Protein AF-A0A6P5ZAM9-F1 (afdb_monomer)

Solvent-accessible surface area (backbone atoms only — not comparable to full-atom values): 13450 Å² total; per-residue (Å²): 126,69,73,65,54,59,56,51,50,52,51,50,52,51,52,51,53,53,51,52,50,54,53,51,52,52,52,53,53,48,57,52,50,55,52,50,51,53,52,50,51,52,53,49,51,55,50,47,54,54,48,53,52,51,49,53,54,50,53,55,48,58,73,66,68,67,67,71,67,64,57,54,50,55,49,52,52,53,50,51,53,52,49,51,52,50,51,51,51,50,53,51,51,54,51,51,51,53,50,52,54,52,51,49,52,60,50,70,74,44,83,48,75,69,53,50,52,51,47,54,52,52,49,51,53,50,50,51,52,52,52,51,50,52,52,50,51,51,52,52,51,52,53,49,52,52,51,48,52,50,51,52,50,52,51,52,50,52,53,48,52,52,52,51,60,71,46,43,67,68,23,62,76,36,76,70,33,42,51,53,51,51,52,50,51,51,49,52,52,52,55,50,50,53,52,51,52,55,52,52,51,53,50,53,54,51,48,52,52,51,50,55,48,52,54,52,50,52,51,51,52,51,51,52,52,51,51,51,53,50,52,52,52,50,52,53,50,49,55,50,50,55,53,51,51,60,65,74,76,108

pLDDT: mean 89.88, std 11.62, range [46.97, 98.56]

Organism: Durio zibethinus (NCBI:txid66656)

Mean predicted aligned error: 17.18 Å

Secondary structure (DSSP, 8-state):
-THHHHHHHHHHHHHHHHHHHHHHHHHHHHHHHHHHHHHHHHHHHHHHHHHHHHHHHHHHHHHT---HHHHHHHHHHHHHHHHHHHHHHHHHHHHHHHHHHHHHHHHHTSPPHHHHHHHHHHHHHHHHHHHHHHHHHHHHHHHHHHHHHHHHHHHHHHHHHHHHHHHHHHHHTSHHHHHHHHHHHHHHHHHHHHHHHHHHHHHHHHHHHHHHHHHHHHHHHHHHHHHHHHHHHHHHHHHHHHHHHHHH--

Structure (mmCIF, N/CA/C/O backbone):
data_AF-A0A6P5ZAM9-F1
#
_entry.id   AF-A0A6P5ZAM9-F1
#
loop_
_atom_site.group_PDB
_atom_site.id
_atom_site.type_symbol
_atom_site.label_atom_id
_atom_site.label_alt_id
_atom_site.label_comp_id
_atom_site.label_asym_id
_atom_site.label_entity_id
_atom_site.label_seq_id
_atom_site.pdbx_PDB_ins_code
_atom_site.Cartn_x
_atom_site.Cartn_y
_atom_site.Cartn_z
_atom_site.occupancy
_atom_site.B_iso_or_equiv
_atom_site.auth_seq_id
_atom_site.auth_comp_id
_atom_site.auth_asym_id
_atom_site.auth_atom_id
_atom_site.pdbx_PDB_model_num
ATOM 1 N N . MET A 1 1 ? -80.068 0.460 5.117 1.00 53.59 1 MET A N 1
ATOM 2 C CA . MET A 1 1 ? -79.300 0.946 6.285 1.00 53.59 1 MET A CA 1
ATOM 3 C C . MET A 1 1 ? -79.579 0.160 7.574 1.00 53.59 1 MET A C 1
ATOM 5 O O . MET A 1 1 ? -78.941 0.452 8.568 1.00 53.59 1 MET A O 1
ATOM 9 N N . GLN A 1 2 ? -80.426 -0.884 7.564 1.00 54.59 2 GLN A N 1
ATOM 10 C CA . GLN A 1 2 ? -80.764 -1.650 8.777 1.00 54.59 2 GLN A CA 1
ATOM 11 C C . GLN A 1 2 ? -79.630 -2.552 9.311 1.00 54.59 2 GLN A C 1
ATOM 13 O O . GLN A 1 2 ? -79.503 -2.727 10.512 1.00 54.59 2 GLN A O 1
ATOM 18 N N . LYS A 1 3 ? -78.756 -3.071 8.434 1.00 54.00 3 LYS A N 1
ATOM 19 C CA . LYS A 1 3 ? -77.732 -4.072 8.798 1.00 54.00 3 LYS A CA 1
ATOM 20 C C . LYS A 1 3 ? -76.632 -3.561 9.744 1.00 54.00 3 LYS A C 1
ATOM 22 O O . LYS A 1 3 ? -76.022 -4.356 10.436 1.00 54.00 3 LYS A O 1
ATOM 27 N N . GLY A 1 4 ? -76.383 -2.249 9.773 1.00 58.28 4 GLY A N 1
ATOM 28 C CA . GLY A 1 4 ? -75.357 -1.651 10.639 1.00 58.28 4 GLY A CA 1
ATOM 29 C C . GLY A 1 4 ? -75.810 -1.414 12.083 1.00 58.28 4 GLY A C 1
ATOM 30 O O . GLY A 1 4 ? -74.961 -1.295 12.958 1.00 58.28 4 GLY A O 1
ATOM 31 N N . SER A 1 5 ? -77.125 -1.360 12.337 1.00 57.31 5 SER A N 1
ATOM 32 C CA . SER A 1 5 ? -77.681 -1.179 13.688 1.00 57.31 5 SER A CA 1
ATOM 33 C C . SER A 1 5 ? -77.642 -2.490 14.476 1.00 57.31 5 SER A C 1
ATOM 35 O O . SER A 1 5 ? -77.196 -2.506 15.620 1.00 57.31 5 SER A O 1
ATOM 37 N N . ASP A 1 6 ? -78.008 -3.598 13.824 1.00 60.53 6 ASP A N 1
ATOM 38 C CA . ASP A 1 6 ? -78.023 -4.932 14.436 1.00 60.53 6 ASP A CA 1
ATOM 39 C C . ASP A 1 6 ? -76.602 -5.407 14.804 1.00 60.53 6 ASP A C 1
ATOM 41 O O . ASP A 1 6 ? -76.390 -5.986 15.868 1.00 60.53 6 ASP A O 1
ATOM 45 N N . ASP A 1 7 ? -75.597 -5.096 13.974 1.00 63.28 7 ASP A N 1
ATOM 46 C CA . ASP A 1 7 ? -74.188 -5.418 14.255 1.00 63.28 7 ASP A CA 1
ATOM 47 C C . ASP A 1 7 ? -73.615 -4.587 15.422 1.00 63.28 7 ASP A C 1
ATOM 49 O O . ASP A 1 7 ? -72.740 -5.053 16.159 1.00 63.28 7 ASP A O 1
ATOM 53 N N . GLN A 1 8 ? -74.110 -3.363 15.631 1.00 69.00 8 GLN A N 1
ATOM 54 C CA . GLN A 1 8 ? -73.701 -2.515 16.752 1.00 69.00 8 GLN A CA 1
ATOM 55 C C . GLN A 1 8 ? -74.338 -2.976 18.073 1.00 69.00 8 GLN A C 1
ATOM 57 O O . GLN A 1 8 ? -73.654 -3.011 19.100 1.00 69.00 8 GLN A O 1
ATOM 62 N N . GLU A 1 9 ? -75.600 -3.412 18.046 1.00 70.31 9 GLU A N 1
ATOM 63 C CA . GLU A 1 9 ? -76.273 -4.025 19.199 1.00 70.31 9 GLU A CA 1
ATOM 64 C C . GLU A 1 9 ? -75.668 -5.387 19.565 1.00 70.31 9 GLU A C 1
ATOM 66 O O . GLU A 1 9 ? -75.417 -5.650 20.743 1.00 70.31 9 GLU A O 1
ATOM 71 N N . LEU A 1 10 ? -75.336 -6.227 18.577 1.00 72.88 10 LEU A N 1
ATOM 72 C CA . LEU A 1 10 ? -74.666 -7.512 18.804 1.00 72.88 10 LEU A CA 1
ATOM 73 C C . LEU A 1 10 ? -73.269 -7.344 19.412 1.00 72.88 10 LEU A C 1
ATOM 75 O O . LEU A 1 10 ? -72.894 -8.096 20.315 1.00 72.88 10 LEU A O 1
ATOM 79 N N . ASN A 1 11 ? -72.508 -6.341 18.968 1.00 76.00 11 ASN A N 1
ATOM 80 C CA . ASN A 1 11 ? -71.205 -6.031 19.557 1.00 76.00 11 ASN A CA 1
ATOM 81 C C . ASN A 1 11 ? -71.330 -5.465 20.982 1.00 76.00 11 ASN A C 1
ATOM 83 O O . ASN A 1 11 ? -70.519 -5.809 21.843 1.00 76.00 11 ASN A O 1
ATOM 87 N N . SER A 1 12 ? -72.367 -4.670 21.264 1.00 77.94 12 SER A N 1
ATOM 88 C CA . SER A 1 12 ? -72.662 -4.185 22.618 1.00 77.94 12 SER A CA 1
ATOM 89 C C . SER A 1 12 ? -73.047 -5.327 23.567 1.00 77.94 12 SER A C 1
ATOM 91 O O . SER A 1 12 ? -72.480 -5.436 24.653 1.00 77.94 12 SER A O 1
ATOM 93 N N . LEU A 1 13 ? -73.921 -6.238 23.128 1.00 80.75 13 LEU A N 1
ATOM 94 C CA . LEU A 1 13 ? -74.303 -7.442 23.874 1.00 80.75 13 LEU A CA 1
ATOM 95 C C . LEU A 1 13 ? -73.106 -8.357 24.148 1.00 80.75 13 LEU A C 1
ATOM 97 O O . LEU A 1 13 ? -72.969 -8.885 25.253 1.00 80.75 13 LEU A O 1
ATOM 101 N N . ARG A 1 14 ? -72.205 -8.518 23.172 1.00 83.12 14 ARG A N 1
ATOM 102 C CA . ARG A 1 14 ? -70.978 -9.307 23.339 1.00 83.12 14 ARG A CA 1
ATOM 103 C C . ARG A 1 14 ? -70.057 -8.704 24.399 1.00 83.12 14 ARG A C 1
ATOM 105 O O . ARG A 1 14 ? -69.580 -9.446 25.256 1.00 83.12 14 ARG A O 1
ATOM 112 N N . ALA A 1 15 ? -69.884 -7.382 24.395 1.00 80.81 15 ALA A N 1
ATOM 113 C CA . ALA A 1 15 ? -69.124 -6.671 25.421 1.00 80.81 15 ALA A CA 1
ATOM 114 C C . ALA A 1 15 ? -69.769 -6.809 26.814 1.00 80.81 15 ALA A C 1
ATOM 116 O O . ALA A 1 15 ? -69.074 -7.067 27.795 1.00 80.81 15 ALA A O 1
ATOM 117 N N . SER A 1 16 ? -71.101 -6.725 26.918 1.00 82.25 16 SER A N 1
ATOM 118 C CA . SER A 1 16 ? -71.813 -6.937 28.187 1.00 82.25 16 SER A CA 1
ATOM 119 C C . SER A 1 16 ? -71.664 -8.364 28.724 1.00 82.25 16 SER A C 1
ATOM 121 O O . SER A 1 16 ? -71.485 -8.546 29.928 1.00 82.25 16 SER A O 1
ATOM 123 N N . ILE A 1 17 ? -71.689 -9.382 27.857 1.00 86.50 17 ILE A N 1
ATOM 124 C CA . ILE A 1 17 ? -71.454 -10.783 28.250 1.00 86.50 17 ILE A CA 1
ATOM 125 C C . ILE A 1 17 ? -70.021 -10.976 28.759 1.00 86.50 17 ILE A C 1
ATOM 127 O O . ILE A 1 17 ? -69.801 -11.712 29.720 1.00 86.50 17 ILE A O 1
ATOM 131 N N . GLU A 1 18 ? -69.046 -10.324 28.134 1.00 85.69 18 GLU A N 1
ATOM 132 C CA . GLU A 1 18 ? -67.640 -10.401 28.534 1.00 85.69 18 GLU A CA 1
ATOM 133 C C . GLU A 1 18 ? -67.402 -9.737 29.900 1.00 85.69 18 GLU A C 1
ATOM 135 O O . GLU A 1 18 ? -66.734 -10.311 30.763 1.00 85.69 18 GLU A O 1
ATOM 140 N N . ILE A 1 19 ? -68.063 -8.602 30.157 1.00 86.75 19 ILE A N 1
ATOM 141 C CA . ILE A 1 19 ? -68.083 -7.952 31.475 1.00 86.75 19 ILE A CA 1
ATOM 142 C C . ILE A 1 19 ? -68.735 -8.863 32.524 1.00 86.75 19 ILE A C 1
ATOM 144 O O . ILE A 1 19 ? -68.176 -9.045 33.603 1.00 86.75 19 ILE A O 1
ATOM 148 N N . LEU A 1 20 ? -69.881 -9.481 32.220 1.00 87.38 20 LEU A N 1
ATOM 149 C CA . LEU A 1 20 ? -70.562 -10.384 33.156 1.00 87.38 20 LEU A CA 1
ATOM 150 C C . LEU A 1 20 ? -69.724 -11.625 33.494 1.00 87.38 20 LEU A C 1
ATOM 152 O O . LEU A 1 20 ? -69.716 -12.049 34.649 1.00 87.38 20 LEU A O 1
ATOM 156 N N . LYS A 1 21 ? -68.984 -12.180 32.525 1.00 88.00 21 LYS A N 1
ATOM 157 C CA . LYS A 1 21 ? -68.033 -13.277 32.773 1.00 88.00 21 LYS A CA 1
ATOM 158 C C . LYS A 1 21 ? -66.896 -12.841 33.695 1.00 88.00 21 LYS A C 1
ATOM 160 O O . LYS A 1 21 ? -66.620 -13.531 34.667 1.00 88.00 21 LYS A O 1
ATOM 165 N N . SER A 1 22 ? -66.316 -11.667 33.447 1.00 87.50 22 SER A N 1
ATOM 166 C CA . SER A 1 22 ? -65.272 -11.094 34.306 1.00 87.50 22 SER A CA 1
ATOM 167 C C . SER A 1 22 ? -65.762 -10.880 35.745 1.00 87.50 22 SER A C 1
ATOM 169 O O . SER A 1 22 ? -65.078 -11.245 36.700 1.00 87.50 22 SER A O 1
ATOM 171 N N . ILE A 1 23 ? -66.989 -10.375 35.923 1.00 87.75 23 ILE A N 1
ATOM 172 C CA . ILE A 1 23 ? -67.596 -10.203 37.253 1.00 87.75 23 ILE A CA 1
ATOM 173 C C . ILE A 1 23 ? -67.818 -11.559 37.942 1.00 87.75 23 ILE A C 1
ATOM 175 O O . ILE A 1 23 ? -67.575 -11.681 39.144 1.00 87.75 23 ILE A O 1
ATOM 179 N N . LEU A 1 24 ? -68.258 -12.582 37.205 1.00 90.94 24 LEU A N 1
ATOM 180 C CA . LEU A 1 24 ? -68.465 -13.923 37.755 1.00 90.94 24 LEU A CA 1
ATOM 181 C C . LEU A 1 24 ? -67.142 -14.564 38.205 1.00 90.94 24 LEU A C 1
ATOM 183 O O . LEU A 1 24 ? -67.078 -15.139 39.293 1.00 90.94 24 LEU A O 1
ATOM 187 N N . ASP A 1 25 ? -66.078 -14.409 37.417 1.00 89.75 25 ASP A N 1
ATOM 188 C CA . ASP A 1 25 ? -64.739 -14.888 37.768 1.00 89.75 25 ASP A CA 1
ATOM 189 C C . ASP A 1 25 ? -64.199 -14.165 39.008 1.00 89.75 25 ASP A C 1
ATOM 191 O O . ASP A 1 25 ? -63.715 -14.808 39.943 1.00 89.75 25 ASP A O 1
ATOM 195 N N . GLN A 1 26 ? -64.388 -12.844 39.089 1.00 86.75 26 GLN A N 1
ATOM 196 C CA . GLN A 1 26 ? -64.044 -12.060 40.277 1.00 86.75 26 GLN A CA 1
ATOM 197 C C . GLN A 1 26 ? -64.834 -12.496 41.519 1.00 86.75 26 GLN A C 1
ATOM 199 O O . GLN A 1 26 ? -64.280 -12.525 42.620 1.00 86.75 26 GLN A O 1
ATOM 204 N N . GLN A 1 27 ? -66.115 -12.853 41.382 1.00 88.88 27 GLN A N 1
ATOM 205 C CA . GLN A 1 27 ? -66.910 -13.377 42.498 1.00 88.88 27 GLN A CA 1
ATOM 206 C C . GLN A 1 27 ? -66.424 -14.752 42.962 1.00 88.88 27 GLN A C 1
ATOM 208 O O . GLN A 1 27 ? -66.343 -14.995 44.168 1.00 88.88 27 GLN A O 1
ATOM 213 N N . ASN A 1 28 ? -66.077 -15.642 42.032 1.00 89.06 28 ASN A N 1
ATOM 214 C CA . ASN A 1 28 ? -65.530 -16.955 42.368 1.00 89.06 28 ASN A CA 1
ATOM 215 C C . ASN A 1 28 ? -64.172 -16.830 43.068 1.00 89.06 28 ASN A C 1
ATOM 217 O O . ASN A 1 28 ? -63.963 -17.473 44.097 1.00 89.06 28 ASN A O 1
ATOM 221 N N . GLN A 1 29 ? -63.300 -15.943 42.582 1.00 90.31 29 GLN A N 1
ATOM 222 C CA . GLN A 1 29 ? -62.008 -15.666 43.209 1.00 90.31 29 GLN A CA 1
ATOM 223 C C . GLN A 1 29 ? -62.171 -15.079 44.619 1.00 90.31 29 GLN A C 1
ATOM 225 O O . GLN A 1 29 ? -61.444 -15.450 45.540 1.00 90.31 29 GLN A O 1
ATOM 230 N N . ARG A 1 30 ? -63.169 -14.214 44.831 1.00 89.12 30 ARG A N 1
ATOM 231 C CA . ARG A 1 30 ? -63.458 -13.662 46.161 1.00 89.12 30 ARG A CA 1
ATOM 232 C C . ARG A 1 30 ? -63.883 -14.754 47.149 1.00 89.12 30 ARG A C 1
ATOM 234 O O . ARG A 1 30 ? -63.320 -14.834 48.233 1.00 89.12 30 ARG A O 1
ATOM 241 N N . LYS A 1 31 ? -64.771 -15.667 46.735 1.00 90.25 31 LYS A N 1
ATOM 242 C CA . LYS A 1 31 ? -65.193 -16.814 47.564 1.00 90.25 31 LYS A CA 1
ATOM 243 C C . LYS A 1 31 ? -64.047 -17.768 47.903 1.00 90.25 31 LYS A C 1
ATOM 245 O O . LYS A 1 31 ? -64.063 -18.387 48.965 1.00 90.25 31 LYS A O 1
ATOM 250 N N . THR A 1 32 ? -63.069 -17.938 47.010 1.00 88.56 32 THR A N 1
ATOM 251 C CA . THR A 1 32 ? -61.881 -18.749 47.320 1.00 88.56 32 THR A CA 1
ATOM 252 C C . THR A 1 32 ? -60.971 -18.062 48.332 1.00 88.56 32 THR A C 1
ATOM 254 O O . THR A 1 32 ? -60.487 -18.734 49.237 1.00 88.56 32 THR A O 1
ATOM 257 N N . MET A 1 33 ? -60.799 -16.739 48.233 1.00 84.94 33 MET A N 1
ATOM 258 C CA . MET A 1 33 ? -60.006 -15.969 49.198 1.00 84.94 33 MET A CA 1
ATOM 259 C C . MET A 1 33 ? -60.657 -15.959 50.589 1.00 84.94 33 MET A C 1
ATOM 261 O O . MET A 1 33 ? -59.965 -16.185 51.573 1.00 84.94 33 MET A O 1
ATOM 265 N N . GLU A 1 34 ? -61.983 -15.802 50.678 1.00 90.12 34 GLU A N 1
ATOM 266 C CA . GLU A 1 34 ? -62.725 -15.856 51.954 1.00 90.12 34 GLU A CA 1
ATOM 267 C C . GLU A 1 34 ? -62.588 -17.218 52.661 1.00 90.12 34 GLU A C 1
ATOM 269 O O . GLU A 1 34 ? -62.479 -17.287 53.888 1.00 90.12 34 GLU A O 1
ATOM 27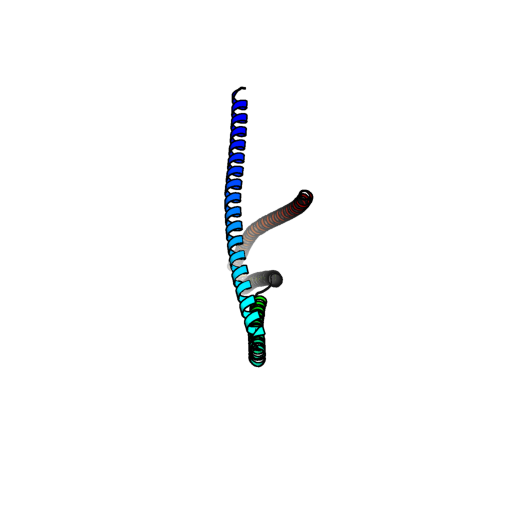4 N N . ARG A 1 35 ? -62.553 -18.322 51.895 1.00 89.69 35 ARG A N 1
ATOM 275 C CA . ARG A 1 35 ? -62.275 -19.655 52.455 1.00 89.69 35 ARG A CA 1
ATOM 276 C C . ARG A 1 35 ? -60.853 -19.764 53.001 1.00 89.69 35 ARG A C 1
ATOM 278 O O . ARG A 1 35 ? -60.689 -20.279 54.100 1.00 89.69 35 ARG A O 1
ATOM 285 N N . GLN A 1 36 ? -59.860 -19.272 52.258 1.00 87.69 36 GLN A N 1
ATOM 286 C CA . GLN A 1 36 ? -58.462 -19.282 52.700 1.00 87.69 36 GLN A CA 1
ATOM 287 C C . GLN A 1 36 ? -58.259 -18.429 53.953 1.00 87.69 36 GLN A C 1
ATOM 289 O O . GLN A 1 36 ? -57.564 -18.853 54.868 1.00 87.69 36 GLN A O 1
ATOM 294 N N . GLU A 1 37 ? -58.893 -17.258 54.029 1.00 86.81 37 GLU A N 1
ATOM 295 C CA . GLU A 1 37 ? -58.849 -16.403 55.217 1.00 86.81 37 GLU A CA 1
ATOM 296 C C . GLU A 1 37 ? -59.440 -17.114 56.440 1.00 86.81 37 GLU A C 1
ATOM 298 O O . GLU A 1 37 ? -58.818 -17.128 57.497 1.00 86.81 37 GLU A O 1
ATOM 303 N N . SER A 1 38 ? -60.588 -17.783 56.283 1.00 86.75 38 SER A N 1
ATOM 304 C CA . SER A 1 38 ? -61.223 -18.540 57.372 1.00 86.75 38 SER A CA 1
ATOM 305 C C . SER A 1 38 ? -60.359 -19.711 57.861 1.00 86.75 38 SER A C 1
ATOM 307 O O . SER A 1 38 ? -60.286 -19.968 59.061 1.00 86.75 38 SER A O 1
ATOM 309 N N . GLU A 1 39 ? -59.693 -20.417 56.943 1.00 91.81 39 GLU A N 1
ATOM 310 C CA . GLU A 1 39 ? -58.779 -21.521 57.265 1.00 91.81 39 GLU A CA 1
ATOM 311 C C . GLU A 1 39 ? -57.529 -21.013 57.999 1.00 91.81 39 GLU A C 1
ATOM 313 O O . GLU A 1 39 ? -57.176 -21.534 59.055 1.00 91.81 39 GLU A O 1
ATOM 318 N N . ILE A 1 40 ? -56.931 -19.920 57.513 1.00 88.94 40 ILE A N 1
ATOM 319 C CA . ILE A 1 40 ? -55.790 -19.255 58.155 1.00 88.94 40 ILE A CA 1
ATOM 320 C C . ILE A 1 40 ? -56.162 -18.752 59.556 1.00 88.94 40 ILE A C 1
ATOM 322 O O . ILE A 1 40 ? -55.390 -18.938 60.495 1.00 88.94 40 ILE A O 1
ATOM 326 N N . GLN A 1 41 ? -57.336 -18.138 59.719 1.00 89.81 41 GLN A N 1
ATOM 327 C CA . GLN A 1 41 ? -57.828 -17.659 61.011 1.00 89.81 41 GLN A CA 1
ATOM 328 C C . GLN A 1 41 ? -57.960 -18.819 62.012 1.00 89.81 41 GLN A C 1
ATOM 330 O O . GLN A 1 41 ? -57.461 -18.722 63.131 1.00 89.81 41 GLN A O 1
ATOM 335 N N . SER A 1 42 ? -58.557 -19.939 61.586 1.00 89.19 42 SER A N 1
ATOM 336 C CA . SER A 1 42 ? -58.689 -21.149 62.408 1.00 89.19 42 SER A CA 1
ATOM 337 C C . SER A 1 42 ? -57.327 -21.730 62.807 1.00 89.19 42 SER A C 1
ATOM 339 O O . SER A 1 42 ? -57.137 -22.116 63.962 1.00 89.19 42 SER A O 1
ATOM 341 N N . ASP A 1 43 ? -56.367 -21.777 61.881 1.00 90.12 43 ASP A N 1
ATOM 342 C CA . ASP A 1 43 ? -55.002 -22.240 62.155 1.00 90.12 43 ASP A CA 1
ATOM 343 C C . ASP A 1 43 ? -54.271 -21.320 63.143 1.00 90.12 43 ASP A C 1
ATOM 345 O O . ASP A 1 43 ? -53.576 -21.796 64.049 1.00 90.12 43 ASP A O 1
ATOM 349 N N . PHE A 1 44 ? -54.435 -19.999 63.005 1.00 87.44 44 PHE A N 1
ATOM 350 C CA . PHE A 1 44 ? -53.877 -19.027 63.943 1.00 87.44 44 PHE A CA 1
ATOM 351 C C . PHE A 1 44 ? -54.492 -19.158 65.332 1.00 87.44 44 PHE A C 1
ATOM 353 O O . PHE A 1 44 ? -53.740 -19.162 66.307 1.00 87.44 44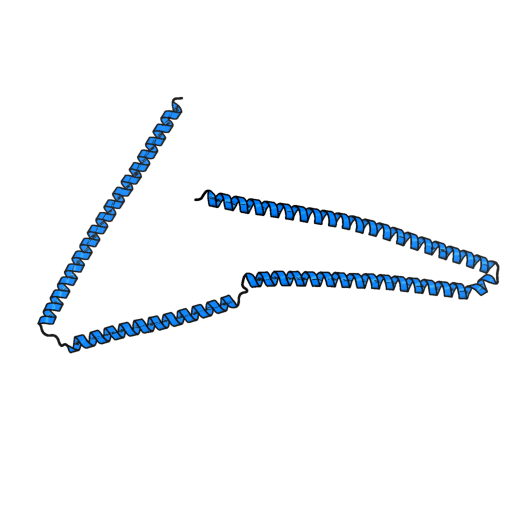 PHE A O 1
ATOM 360 N N . ASP A 1 45 ? -55.810 -19.312 65.434 1.00 89.38 45 ASP A N 1
ATOM 361 C CA . ASP A 1 45 ? -56.499 -19.478 66.713 1.00 89.38 45 ASP A CA 1
ATOM 362 C C . ASP A 1 45 ? -56.077 -20.787 67.398 1.00 89.38 45 ASP A C 1
ATOM 364 O O . A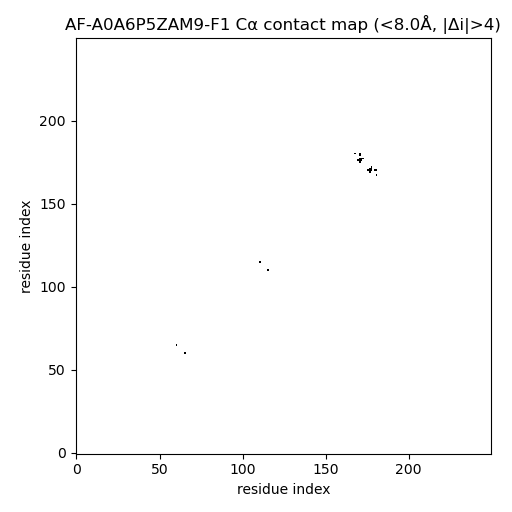SP A 1 45 ? -55.702 -20.774 68.571 1.00 89.38 45 ASP A O 1
ATOM 368 N N . ALA A 1 46 ? -55.996 -21.901 66.659 1.00 89.75 46 ALA A N 1
ATOM 369 C CA . ALA A 1 46 ? -55.504 -23.175 67.189 1.00 89.75 46 ALA A CA 1
ATOM 370 C C . ALA A 1 46 ? -54.048 -23.077 67.681 1.00 89.75 46 ALA A C 1
ATOM 372 O O . ALA A 1 46 ? -53.700 -23.567 68.762 1.00 89.75 46 ALA A O 1
ATOM 373 N N . LYS A 1 47 ? -53.180 -22.412 66.908 1.00 91.00 47 LYS A N 1
ATOM 374 C CA . LYS A 1 47 ? -51.772 -22.217 67.273 1.00 91.00 47 LYS A CA 1
ATOM 375 C C . LYS A 1 47 ? -51.614 -21.274 68.459 1.00 91.00 47 LYS A C 1
ATOM 377 O O . LYS A 1 47 ? -50.759 -21.517 69.312 1.00 91.00 47 LYS A O 1
ATOM 382 N N . ARG A 1 48 ? -52.443 -20.234 68.535 1.00 88.12 48 ARG A N 1
ATOM 383 C CA . ARG A 1 48 ? -52.505 -19.315 69.667 1.00 88.12 48 ARG A CA 1
ATOM 384 C C . ARG A 1 48 ? -52.933 -20.049 70.933 1.00 88.12 48 ARG A C 1
ATOM 386 O O . ARG A 1 48 ? -52.214 -19.947 71.918 1.00 88.12 48 ARG A O 1
ATOM 393 N N . SER A 1 49 ? -53.997 -20.852 70.897 1.00 90.00 49 SER A N 1
ATOM 394 C CA . SER A 1 49 ? -54.415 -21.659 72.052 1.00 90.00 49 SER A CA 1
ATOM 395 C C . SER A 1 49 ? -53.337 -22.657 72.486 1.00 90.00 49 SER A C 1
ATOM 397 O O . SER A 1 49 ? -53.111 -22.840 73.678 1.00 90.00 49 SER A O 1
ATOM 399 N N . SER A 1 50 ? -52.612 -23.270 71.540 1.00 90.25 50 SER A N 1
ATOM 400 C CA . SER A 1 50 ? -51.477 -24.146 71.868 1.00 90.25 50 SER A CA 1
ATOM 401 C C . SER A 1 50 ? -50.322 -23.393 72.536 1.00 90.25 50 SER A C 1
ATOM 403 O O . SER A 1 50 ? -49.705 -23.917 73.462 1.00 90.25 50 SER A O 1
ATOM 405 N N . LEU A 1 51 ? -50.012 -22.177 72.076 1.00 87.19 51 LEU A N 1
ATOM 406 C CA . LEU A 1 51 ? -48.985 -21.334 72.688 1.00 87.19 51 LEU A CA 1
ATOM 407 C C . LEU A 1 51 ? -49.419 -20.823 74.065 1.00 87.19 51 LEU A C 1
ATOM 409 O O . LEU A 1 51 ? -48.618 -20.898 74.986 1.00 87.19 51 LEU A O 1
ATOM 413 N N . GLU A 1 52 ? -50.665 -20.376 74.228 1.00 86.00 52 GLU A N 1
ATOM 414 C CA . GLU A 1 52 ? -51.223 -19.965 75.525 1.00 86.00 52 GLU A CA 1
ATOM 415 C C . GLU A 1 52 ? -51.183 -21.124 76.536 1.00 86.00 52 GLU A C 1
ATOM 417 O O . GLU A 1 52 ? -50.741 -20.921 77.664 1.00 86.00 52 GLU A O 1
ATOM 422 N N . ALA A 1 53 ? -51.509 -22.356 76.121 1.00 86.19 53 ALA A N 1
ATOM 423 C CA . ALA A 1 53 ? -51.368 -23.541 76.971 1.00 86.19 53 ALA A CA 1
ATOM 424 C C . ALA A 1 53 ? -49.908 -23.795 77.394 1.00 86.19 53 ALA A C 1
ATOM 426 O O . ALA A 1 53 ? -49.644 -24.062 78.561 1.00 86.19 53 ALA A O 1
ATOM 427 N N . LYS A 1 54 ? -48.945 -23.653 76.469 1.00 87.12 54 LYS A N 1
ATOM 428 C CA . LYS A 1 54 ? -47.509 -23.778 76.787 1.00 87.12 54 LYS A CA 1
ATOM 429 C C . LYS A 1 54 ? -47.011 -22.673 77.715 1.00 87.12 54 LYS A C 1
ATOM 431 O O . LYS A 1 54 ? -46.140 -22.938 78.534 1.00 87.12 54 LYS A O 1
ATOM 436 N N . VAL A 1 55 ? -47.516 -21.447 77.572 1.00 83.06 55 VAL A N 1
ATOM 437 C CA . VAL A 1 55 ? -47.173 -20.345 78.480 1.00 83.06 55 VAL A CA 1
ATOM 438 C C . VAL A 1 55 ? -47.717 -20.634 79.876 1.00 83.06 55 VAL A C 1
ATOM 440 O O . VAL A 1 55 ? -46.948 -20.526 80.821 1.00 83.06 55 VAL A O 1
ATOM 443 N N . SER A 1 56 ? -48.964 -21.100 80.008 1.00 83.25 56 SER A N 1
ATOM 444 C CA . SER A 1 56 ? -49.506 -21.528 81.306 1.00 83.25 56 SER A CA 1
ATOM 445 C C . SER A 1 56 ? -48.693 -22.658 81.945 1.00 83.25 56 SER A C 1
ATOM 447 O O . SER A 1 56 ? -48.353 -22.551 83.119 1.00 83.25 56 SER A O 1
ATOM 449 N N . ASP A 1 57 ? -48.315 -23.689 81.180 1.00 80.62 57 ASP A N 1
ATOM 450 C CA . ASP A 1 57 ? -47.439 -24.770 81.663 1.00 80.62 57 ASP A CA 1
ATOM 451 C C . ASP A 1 57 ? -46.087 -24.219 82.148 1.00 80.62 57 ASP A C 1
ATOM 453 O O . ASP A 1 57 ? -45.564 -24.631 83.182 1.00 80.62 57 ASP A O 1
ATOM 457 N N . LEU A 1 58 ? -45.481 -23.287 81.405 1.00 77.62 58 LEU A N 1
ATOM 458 C CA . LEU A 1 58 ? -44.201 -22.679 81.780 1.00 77.62 58 LEU A CA 1
ATOM 459 C C . LEU A 1 58 ? -44.324 -21.765 83.007 1.00 77.62 58 LEU A C 1
ATOM 461 O O . LEU A 1 58 ? -43.416 -21.754 83.835 1.00 77.62 58 LEU A O 1
ATOM 465 N N . GLU A 1 59 ? -45.427 -21.031 83.150 1.00 77.81 59 GLU A N 1
ATOM 466 C CA . GLU A 1 59 ? -45.729 -20.209 84.328 1.00 77.81 59 GLU A CA 1
ATOM 467 C C . GLU A 1 59 ? -45.958 -21.075 85.578 1.00 77.81 59 GLU A C 1
ATOM 469 O O . GLU A 1 59 ? -45.440 -20.749 86.648 1.00 77.81 59 GLU A O 1
ATOM 474 N N . GLU A 1 60 ? -46.644 -22.217 85.447 1.00 73.19 60 GLU A N 1
ATOM 475 C CA . GLU A 1 60 ? -46.814 -23.201 86.525 1.00 73.19 60 GLU A CA 1
ATOM 476 C C . GLU A 1 60 ? -45.473 -23.850 86.913 1.00 73.19 60 GLU A C 1
ATOM 478 O O . GLU A 1 60 ? -45.146 -23.971 88.095 1.00 73.19 60 GLU A O 1
ATOM 483 N N . ASN A 1 61 ? -44.634 -24.180 85.927 1.00 66.31 61 ASN A N 1
ATOM 484 C CA . ASN A 1 61 ? -43.286 -24.705 86.162 1.00 66.31 61 ASN A CA 1
ATOM 485 C C . ASN A 1 61 ? -42.335 -23.668 86.798 1.00 66.31 61 ASN A C 1
ATOM 487 O O . ASN A 1 61 ? -41.486 -24.037 87.610 1.00 66.31 61 ASN A O 1
ATOM 491 N N . LEU A 1 62 ? -42.487 -22.375 86.485 1.00 65.69 62 LEU A N 1
ATOM 492 C CA . LEU A 1 62 ? -41.757 -21.276 87.133 1.00 65.69 62 LEU A CA 1
ATOM 493 C C . LEU A 1 62 ? -42.207 -21.057 88.585 1.00 65.69 62 LEU A C 1
ATOM 495 O O . LEU A 1 62 ? -41.367 -20.815 89.452 1.00 65.69 62 LEU A O 1
ATOM 499 N N . ALA A 1 63 ? -43.507 -21.183 88.868 1.00 63.44 63 ALA A N 1
ATOM 500 C CA . ALA A 1 63 ? -44.047 -21.115 90.228 1.00 63.44 63 ALA A CA 1
ATOM 501 C C . ALA A 1 63 ? -43.587 -22.296 91.108 1.00 63.44 63 ALA A C 1
ATOM 503 O O . ALA A 1 63 ? -43.442 -22.137 92.320 1.00 63.44 63 ALA A O 1
ATOM 504 N N . ASN A 1 64 ? -43.286 -23.446 90.495 1.00 54.88 64 ASN A N 1
ATOM 505 C CA . ASN A 1 64 ? -42.801 -24.656 91.166 1.00 54.88 64 ASN A CA 1
ATOM 506 C C . ASN A 1 64 ? -41.283 -24.676 91.443 1.00 54.88 64 ASN A C 1
ATOM 508 O O . ASN A 1 64 ? -40.770 -25.688 91.918 1.00 54.88 64 ASN A O 1
ATOM 512 N N . GLY A 1 65 ? -40.568 -23.566 91.220 1.00 58.38 65 GLY A N 1
ATOM 513 C CA . GLY A 1 65 ? -39.182 -23.395 91.664 1.00 58.38 65 GLY A CA 1
ATOM 514 C C . GLY A 1 65 ? -38.197 -24.363 91.003 1.00 58.38 65 GLY A C 1
ATOM 515 O O . GLY A 1 65 ? -37.591 -25.189 91.679 1.00 58.38 65 GLY A O 1
ATOM 516 N N . SER A 1 66 ? -38.019 -24.246 89.684 1.00 46.97 66 SER A N 1
ATOM 517 C CA . SER A 1 66 ? -36.934 -24.919 88.957 1.00 46.97 66 SER A CA 1
ATOM 518 C C . SER A 1 66 ? -35.665 -24.056 88.945 1.00 46.97 66 SER A C 1
ATOM 520 O O . SER A 1 66 ? -35.721 -22.864 88.650 1.00 46.97 66 SER A O 1
ATOM 522 N N . ASP A 1 67 ? -34.524 -24.680 89.245 1.00 50.97 67 ASP A N 1
ATOM 523 C CA . ASP A 1 67 ? -33.197 -24.081 89.435 1.00 50.97 67 ASP A CA 1
ATOM 524 C C . ASP A 1 67 ? -32.772 -23.035 88.384 1.00 50.97 67 ASP A C 1
ATOM 526 O O . ASP A 1 67 ? -32.784 -23.271 87.170 1.00 50.97 67 ASP A O 1
ATOM 530 N N . SER A 1 68 ? -32.275 -21.904 88.898 1.00 56.34 68 SER A N 1
ATOM 531 C CA . SER A 1 68 ? -31.709 -20.755 88.169 1.00 56.34 68 SER A CA 1
ATOM 532 C C . SER A 1 68 ? -30.482 -21.112 87.303 1.00 56.34 68 SER A C 1
ATOM 534 O O . SER A 1 68 ? -30.199 -20.454 86.301 1.00 56.34 68 SER A O 1
ATOM 536 N N . GLU A 1 69 ? -29.765 -22.188 87.641 1.00 54.03 69 GLU A N 1
ATOM 537 C CA . GLU A 1 69 ? -28.540 -22.622 86.949 1.00 54.03 69 GLU A CA 1
ATOM 538 C C . GLU A 1 69 ? -28.818 -23.170 85.534 1.00 54.03 69 GLU A C 1
ATOM 540 O O . GLU A 1 69 ? -28.072 -22.907 84.589 1.00 54.03 69 GLU A O 1
ATOM 545 N N . THR A 1 70 ? -29.959 -23.837 85.347 1.00 54.00 70 THR A N 1
ATOM 546 C CA . THR A 1 70 ? -30.408 -24.389 84.056 1.00 54.00 70 THR A CA 1
ATOM 547 C C . THR A 1 70 ? -30.804 -23.308 83.041 1.00 54.00 70 THR A C 1
ATOM 549 O O . THR A 1 70 ? -30.644 -23.498 81.835 1.00 54.00 70 THR A O 1
ATOM 552 N N . LEU A 1 71 ? -31.286 -22.152 83.515 1.00 55.31 71 LEU A N 1
ATOM 553 C CA . LEU A 1 71 ? -31.656 -21.004 82.674 1.00 55.31 71 LEU A CA 1
ATOM 554 C C . LEU A 1 71 ? -30.423 -20.228 82.181 1.00 55.31 71 LEU A C 1
ATOM 556 O O . LEU A 1 71 ? -30.406 -19.762 81.042 1.00 55.31 71 LEU A O 1
ATOM 560 N N . SER A 1 72 ? -29.381 -20.128 83.016 1.00 62.72 72 SER A N 1
ATOM 561 C CA . SER A 1 72 ? -28.092 -19.520 82.652 1.00 62.72 72 SER A CA 1
ATOM 562 C C . SER A 1 72 ? -27.401 -20.297 81.533 1.00 62.72 72 SER A C 1
ATOM 564 O O . SER A 1 72 ? -26.911 -19.698 80.578 1.00 62.72 72 SER A O 1
ATOM 566 N N . HIS A 1 73 ? -27.394 -21.629 81.632 1.00 64.75 73 HIS A N 1
ATOM 567 C CA . HIS A 1 73 ? -26.723 -22.485 80.657 1.00 64.75 73 HIS A CA 1
ATOM 568 C C . HIS A 1 73 ? -27.406 -22.433 79.279 1.00 64.75 73 HIS A C 1
ATOM 570 O O . HIS A 1 73 ? -26.730 -22.297 78.265 1.00 64.75 73 HIS A O 1
ATOM 576 N N . GLY A 1 74 ? -28.746 -22.428 79.233 1.00 72.69 74 GLY A N 1
ATOM 577 C CA . GLY A 1 74 ? -29.497 -22.293 77.977 1.00 72.69 74 GLY A CA 1
ATOM 578 C C . GLY A 1 74 ? -29.342 -20.925 77.297 1.00 72.69 74 GLY A C 1
ATOM 579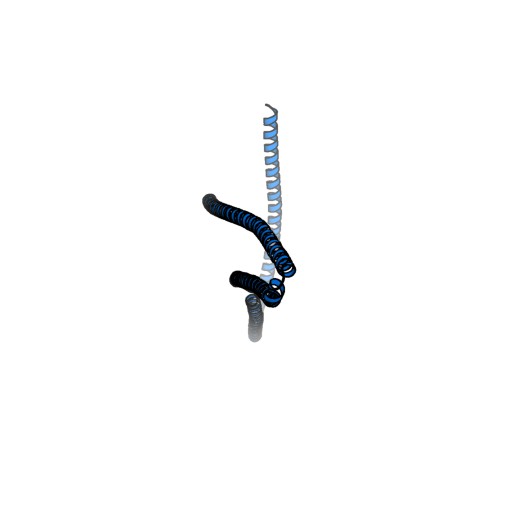 O O . GLY A 1 74 ? -29.390 -20.834 76.067 1.00 72.69 74 GLY A O 1
ATOM 580 N N . LEU A 1 75 ? -29.123 -19.857 78.075 1.00 73.81 75 LEU A N 1
ATOM 581 C CA . LEU A 1 75 ? -28.825 -18.526 77.541 1.00 73.81 75 LEU A CA 1
ATOM 582 C C . LEU A 1 75 ? -27.414 -18.466 76.936 1.00 73.81 75 LEU A C 1
ATOM 584 O O . LEU A 1 75 ? -27.262 -17.961 75.823 1.00 73.81 75 LEU A O 1
ATOM 588 N N . ASP A 1 76 ? -26.409 -19.011 77.626 1.00 80.62 76 ASP A N 1
ATOM 589 C CA . ASP A 1 76 ? -25.037 -19.118 77.109 1.00 80.62 76 ASP A CA 1
ATOM 590 C C . ASP A 1 76 ? -24.974 -19.989 75.847 1.00 80.62 76 ASP A C 1
ATOM 592 O O . ASP A 1 76 ? -24.327 -19.609 74.869 1.00 80.62 76 ASP A O 1
ATOM 596 N N . ASP A 1 77 ? -25.719 -21.097 75.811 1.00 82.75 77 ASP A N 1
ATOM 597 C CA . ASP A 1 77 ? -25.832 -21.959 74.631 1.00 82.75 77 ASP A CA 1
ATOM 598 C C . ASP A 1 77 ? -26.459 -21.206 73.443 1.00 82.75 77 ASP A C 1
ATOM 600 O O . ASP A 1 77 ? -25.951 -21.275 72.319 1.00 82.75 77 ASP A O 1
ATOM 604 N N . SER A 1 78 ? -27.508 -20.407 73.681 1.00 82.62 78 SER A N 1
ATOM 605 C CA . SER A 1 78 ? -28.136 -19.569 72.649 1.00 82.62 78 SER A CA 1
ATOM 606 C C . SER A 1 78 ? -27.220 -18.440 72.160 1.00 82.62 78 SER A C 1
ATOM 608 O O . SER A 1 78 ? -27.221 -18.117 70.965 1.00 82.62 78 SER A O 1
ATOM 610 N N . ILE A 1 79 ? -26.446 -17.818 73.054 1.00 86.25 79 ILE A N 1
ATOM 611 C CA . ILE A 1 79 ? -25.469 -16.782 72.700 1.00 86.25 79 ILE A CA 1
ATOM 612 C C . ILE A 1 79 ? -24.355 -17.405 71.863 1.00 86.25 79 ILE A C 1
ATOM 614 O O . ILE A 1 79 ? -24.026 -16.871 70.802 1.00 86.25 79 ILE A O 1
ATOM 618 N N . ASN A 1 80 ? -23.825 -18.553 72.280 1.00 90.00 80 ASN A N 1
ATOM 619 C CA . ASN A 1 80 ? -22.782 -19.269 71.558 1.00 90.00 80 ASN A CA 1
ATOM 620 C C . ASN A 1 80 ? -23.259 -19.717 70.165 1.00 90.00 80 ASN A C 1
ATOM 622 O O . ASN A 1 80 ? -22.555 -19.513 69.176 1.00 90.00 80 ASN A O 1
ATOM 626 N N . GLU A 1 81 ? -24.496 -20.211 70.044 1.00 91.12 81 GLU A N 1
ATOM 627 C CA . GLU A 1 81 ? -25.102 -20.543 68.750 1.00 91.12 81 GLU A CA 1
ATOM 628 C C . GLU A 1 81 ? -25.222 -19.305 67.840 1.00 91.12 81 GLU A C 1
ATOM 630 O O . GLU A 1 81 ? -24.925 -19.364 66.642 1.00 91.12 81 GLU A O 1
ATOM 635 N N . SER A 1 82 ? -25.611 -18.152 68.396 1.00 88.69 82 SER A N 1
ATOM 636 C CA . SER A 1 82 ? -25.671 -16.889 67.647 1.00 88.69 82 SER A CA 1
ATOM 637 C C . SER A 1 82 ? -24.284 -16.396 67.207 1.00 88.69 82 SER A C 1
ATOM 639 O O . SER A 1 82 ? -24.135 -15.866 66.102 1.00 88.69 82 SER A O 1
ATOM 641 N N . LEU A 1 83 ? -23.251 -16.628 68.023 1.00 93.94 83 LEU A N 1
ATOM 642 C CA . LEU A 1 83 ? -21.861 -16.264 67.749 1.00 93.94 83 LEU A CA 1
ATOM 643 C C . LEU A 1 83 ? -21.269 -17.164 66.652 1.00 93.94 83 LEU A C 1
ATOM 645 O O . LEU A 1 83 ? -20.613 -16.671 65.733 1.00 93.94 83 LEU A O 1
ATOM 649 N N . GLU A 1 84 ? -21.577 -18.461 66.665 1.00 94.00 84 GLU A N 1
ATOM 650 C CA . GLU A 1 84 ? -21.228 -19.396 65.589 1.00 94.00 84 GLU A CA 1
ATOM 651 C C . GLU A 1 84 ? -21.950 -19.065 64.273 1.00 94.00 84 GLU A C 1
ATOM 653 O O . GLU A 1 84 ? -21.334 -19.052 63.199 1.00 94.00 84 GLU A O 1
ATOM 658 N N . LYS A 1 85 ? -23.235 -18.689 64.328 1.00 94.94 85 LYS A N 1
ATOM 659 C CA . LYS A 1 85 ? -23.976 -18.161 63.165 1.00 94.94 85 LYS A CA 1
ATOM 660 C C . LYS A 1 85 ? -23.340 -16.874 62.627 1.00 94.94 85 LYS A C 1
ATOM 662 O O . LYS A 1 85 ? -23.154 -16.725 61.420 1.00 94.94 85 LYS A O 1
ATOM 667 N N . LEU A 1 86 ? -22.920 -15.963 63.503 1.00 95.50 86 LEU A N 1
ATOM 668 C CA . LEU A 1 86 ? -22.204 -14.747 63.114 1.00 95.50 86 LEU A CA 1
ATOM 669 C C . LEU A 1 86 ? -20.841 -15.070 62.476 1.00 95.50 86 LEU A C 1
ATOM 671 O O . LEU A 1 86 ? -20.478 -14.490 61.453 1.00 95.50 86 LEU A O 1
ATOM 675 N N . ASN A 1 87 ? -20.076 -15.995 63.053 1.00 95.62 87 ASN A N 1
ATOM 676 C CA . ASN A 1 87 ? -18.762 -16.392 62.546 1.00 95.62 87 ASN A CA 1
ATOM 677 C C . ASN A 1 87 ? -18.854 -17.129 61.206 1.00 95.62 87 ASN A C 1
ATOM 679 O O . ASN A 1 87 ? -18.038 -16.882 60.316 1.00 95.62 87 ASN A O 1
ATOM 683 N N . SER A 1 88 ? -19.848 -17.998 61.027 1.00 95.62 88 SER A N 1
ATOM 684 C CA . SER A 1 88 ? -20.124 -18.651 59.743 1.00 95.62 88 SER A CA 1
ATOM 685 C C . SER A 1 88 ? -20.552 -17.639 58.677 1.00 95.62 88 SER A C 1
ATOM 687 O O . SER A 1 88 ? -19.967 -17.638 57.592 1.00 95.62 88 SER A O 1
ATOM 689 N N . ALA A 1 89 ? -21.435 -16.688 59.004 1.00 95.88 89 ALA A N 1
ATOM 690 C CA . ALA A 1 89 ? -21.795 -15.590 58.104 1.00 95.88 89 ALA A CA 1
ATOM 691 C C . ALA A 1 89 ? -20.583 -14.713 57.732 1.00 95.88 89 ALA A C 1
ATOM 693 O O . ALA A 1 89 ? -20.394 -14.364 56.566 1.00 95.88 89 ALA A O 1
ATOM 694 N N . LYS A 1 90 ? -19.694 -14.405 58.689 1.00 96.31 90 LYS A N 1
ATOM 695 C CA . LYS A 1 90 ? -18.427 -13.696 58.422 1.00 96.31 90 LYS A CA 1
ATOM 696 C C . LYS A 1 90 ? -17.508 -14.487 57.486 1.00 96.31 90 LYS A C 1
ATOM 698 O O . LYS A 1 90 ? -16.913 -13.899 56.581 1.00 96.31 90 LYS A O 1
ATOM 703 N N . LYS A 1 91 ? -17.387 -15.807 57.675 1.00 96.94 91 LYS A N 1
ATOM 704 C CA . LYS A 1 91 ? -16.603 -16.691 56.790 1.00 96.94 91 LYS A CA 1
ATOM 705 C C . LYS A 1 91 ? -17.179 -16.708 55.374 1.00 96.94 91 LYS A C 1
ATOM 707 O O . LYS A 1 91 ? -16.412 -16.605 54.416 1.00 96.94 91 LYS A O 1
ATOM 712 N N . GLU A 1 92 ? -18.501 -16.786 55.241 1.00 97.12 92 GLU A N 1
ATOM 713 C CA . GLU A 1 92 ? -19.184 -16.736 53.948 1.00 97.12 92 GLU A CA 1
ATOM 714 C C . GLU A 1 92 ? -18.972 -15.385 53.253 1.00 97.12 92 GLU A C 1
ATOM 716 O O . GLU A 1 92 ? -18.577 -15.345 52.087 1.00 97.12 92 GLU A O 1
ATOM 721 N N . LEU A 1 93 ? -19.135 -14.273 53.975 1.00 96.88 93 LEU A N 1
ATOM 722 C CA . LEU A 1 93 ? -18.870 -12.934 53.451 1.00 96.88 93 LEU A CA 1
ATOM 723 C C . LEU A 1 93 ? -17.421 -12.801 52.960 1.00 96.88 93 LEU A C 1
ATOM 725 O O . LEU A 1 93 ? -17.182 -12.296 51.863 1.00 96.88 93 LEU A O 1
ATOM 729 N N . ALA A 1 94 ? -16.451 -13.300 53.729 1.00 97.38 94 ALA A N 1
ATOM 730 C CA . ALA A 1 94 ? -15.046 -13.294 53.331 1.00 97.38 94 ALA A CA 1
ATOM 731 C C . ALA A 1 94 ? -14.785 -14.148 52.077 1.00 97.38 94 ALA A C 1
ATOM 733 O O . ALA A 1 94 ? -13.957 -13.777 51.243 1.00 97.38 94 ALA A O 1
ATOM 734 N N . ALA A 1 95 ? -15.476 -15.283 51.924 1.00 97.50 95 ALA A N 1
ATOM 735 C CA . ALA A 1 95 ? -15.402 -16.108 50.721 1.00 97.50 95 ALA A CA 1
ATOM 736 C C . ALA A 1 95 ? -16.005 -15.388 49.502 1.00 97.50 95 ALA A C 1
ATOM 738 O O . ALA A 1 95 ? -15.379 -15.354 48.441 1.00 97.50 95 ALA A O 1
ATOM 739 N N . ARG A 1 96 ? -17.163 -14.730 49.665 1.00 97.25 96 ARG A N 1
ATOM 740 C CA . ARG A 1 96 ? -17.804 -13.920 48.615 1.00 97.25 96 ARG A CA 1
ATOM 741 C C . ARG A 1 96 ? -16.934 -12.737 48.193 1.00 97.25 96 ARG A C 1
ATOM 743 O O . ARG A 1 96 ? -16.769 -12.507 47.001 1.00 97.25 96 ARG A O 1
ATOM 750 N N . LEU A 1 97 ? -16.315 -12.028 49.138 1.00 97.56 97 LEU A N 1
ATOM 751 C CA . LEU A 1 97 ? -15.380 -10.937 48.837 1.00 97.56 97 LEU A CA 1
ATOM 752 C C . LEU A 1 97 ? -14.165 -11.428 48.042 1.00 97.56 97 LEU A C 1
ATOM 754 O O . LEU A 1 97 ? -13.789 -10.796 47.056 1.00 97.56 97 LEU A O 1
ATOM 758 N N . ARG A 1 98 ? -13.586 -12.578 48.415 1.00 97.88 98 ARG A N 1
ATOM 759 C CA . ARG A 1 98 ? -12.501 -13.210 47.644 1.00 97.88 98 ARG A CA 1
ATOM 760 C C . ARG A 1 98 ? -12.940 -13.556 46.218 1.00 97.88 98 ARG A C 1
ATOM 762 O O . ARG A 1 98 ? -12.193 -13.281 45.282 1.00 97.88 98 ARG A O 1
ATOM 769 N N . ALA A 1 99 ? -14.151 -14.086 46.043 1.00 97.19 99 ALA A N 1
ATOM 770 C CA . ALA A 1 99 ? -14.711 -14.366 44.721 1.00 97.19 99 ALA A CA 1
ATOM 771 C C . ALA A 1 99 ? -14.917 -13.083 43.894 1.00 97.19 99 ALA A C 1
ATOM 773 O O . ALA A 1 99 ? -14.510 -13.038 42.737 1.00 97.19 99 ALA A O 1
ATOM 774 N N . ILE A 1 100 ? -15.456 -12.012 44.489 1.00 96.94 100 ILE A N 1
ATOM 775 C CA . ILE A 1 100 ? -15.627 -10.709 43.820 1.00 96.94 100 ILE A CA 1
ATOM 776 C C . ILE A 1 100 ? -14.279 -10.147 43.360 1.00 96.94 100 ILE A C 1
ATOM 778 O O . ILE A 1 100 ? -14.165 -9.686 42.229 1.00 96.94 100 ILE A O 1
ATOM 782 N N . VAL A 1 101 ? -13.249 -10.191 44.210 1.00 97.12 101 VAL A N 1
ATOM 783 C CA . VAL A 1 101 ? -11.901 -9.733 43.836 1.00 97.12 101 VAL A CA 1
ATOM 784 C C . VAL A 1 101 ? -11.331 -10.577 42.695 1.00 97.12 101 VAL A C 1
ATOM 786 O O . VAL A 1 101 ? -10.721 -10.025 41.783 1.00 97.12 101 VAL A O 1
ATOM 789 N N . SER A 1 102 ? -11.560 -11.893 42.706 1.00 96.75 102 SER A N 1
ATOM 790 C CA . SER A 1 102 ? -11.157 -12.774 41.605 1.00 96.75 102 SER A CA 1
ATOM 791 C C . SER A 1 102 ? -11.835 -12.393 40.288 1.00 96.75 102 SER A C 1
ATOM 793 O O . SER A 1 102 ? -11.162 -12.299 39.268 1.00 96.75 102 SER A O 1
ATOM 795 N N . VAL A 1 103 ? -13.147 -12.141 40.308 1.00 95.50 103 VAL A N 1
ATOM 796 C CA . VAL A 1 103 ? -13.903 -11.727 39.115 1.00 95.50 103 VAL A CA 1
ATOM 797 C C . VAL A 1 103 ? -13.449 -10.354 38.621 1.00 95.50 103 VAL A C 1
ATOM 799 O O . VAL A 1 103 ? -13.298 -10.167 37.421 1.00 95.50 103 VAL A O 1
ATOM 802 N N . LYS A 1 104 ? -13.172 -9.402 39.522 1.00 93.50 104 LYS A N 1
ATOM 803 C CA . LYS A 1 104 ? -12.637 -8.087 39.136 1.00 93.50 104 LYS A CA 1
ATOM 804 C C . LYS A 1 104 ? -11.296 -8.201 38.418 1.00 93.50 104 LYS A C 1
ATOM 806 O O . LYS A 1 104 ? -11.142 -7.597 37.373 1.00 93.50 104 LYS A O 1
ATOM 811 N N . ARG A 1 105 ? -10.380 -9.040 38.915 1.00 94.69 105 ARG A N 1
ATOM 812 C CA . ARG A 1 105 ? -9.100 -9.300 38.231 1.00 94.69 105 ARG A CA 1
ATOM 813 C C . ARG A 1 105 ? -9.302 -9.879 36.832 1.00 94.69 105 ARG A C 1
ATOM 815 O O . ARG A 1 105 ? -8.688 -9.401 35.896 1.00 94.69 105 ARG A O 1
ATOM 822 N N . GLN A 1 106 ? -10.207 -10.849 36.687 1.00 94.56 106 GLN A N 1
ATOM 823 C CA . GLN A 1 106 ? -10.543 -11.412 35.373 1.00 94.56 106 GLN A CA 1
ATOM 824 C C . GLN A 1 106 ? -11.161 -10.377 34.427 1.00 94.56 106 GLN A C 1
ATOM 826 O O . GLN A 1 106 ? -11.001 -10.491 33.218 1.00 94.56 106 GLN A O 1
ATOM 831 N N . LEU A 1 107 ? -11.889 -9.392 34.960 1.00 90.38 107 LEU A N 1
ATOM 832 C CA . LEU A 1 107 ? -12.441 -8.298 34.169 1.00 90.38 107 LEU A CA 1
ATOM 833 C C . LEU A 1 107 ? -11.352 -7.304 33.750 1.00 90.38 107 LEU A C 1
ATOM 835 O O . LEU A 1 107 ? -11.365 -6.867 32.607 1.00 90.38 107 LEU A O 1
ATOM 839 N N . ASP A 1 108 ? -10.414 -6.990 34.646 1.00 90.50 108 ASP A N 1
ATOM 840 C CA . ASP A 1 108 ? -9.262 -6.124 34.362 1.00 90.50 108 ASP A CA 1
ATOM 841 C C . ASP A 1 108 ? -8.307 -6.757 33.326 1.00 90.50 108 ASP A C 1
ATOM 843 O O . ASP A 1 108 ? -7.633 -6.040 32.591 1.00 90.50 108 ASP A O 1
ATOM 847 N N . ASP A 1 109 ? -8.272 -8.092 33.227 1.00 89.81 109 ASP A N 1
ATOM 848 C CA . ASP A 1 109 ? -7.520 -8.818 32.192 1.00 89.81 109 ASP A CA 1
ATOM 849 C C . ASP A 1 109 ? -8.136 -8.665 30.782 1.00 89.81 109 ASP A C 1
ATOM 851 O O . ASP A 1 109 ? -7.480 -8.962 29.778 1.00 89.81 109 ASP A O 1
ATOM 855 N N . VAL A 1 110 ? -9.396 -8.222 30.677 1.00 92.75 110 VAL A N 1
ATOM 856 C CA . VAL A 1 110 ? -10.089 -8.017 29.399 1.00 92.75 110 VAL A CA 1
ATOM 857 C C . VAL A 1 110 ? -10.026 -6.538 29.010 1.00 92.75 110 VAL A C 1
ATOM 859 O O . VAL A 1 110 ? -10.476 -5.691 29.781 1.00 92.75 110 VAL A O 1
ATOM 862 N N . PRO A 1 111 ? -9.560 -6.203 27.790 1.00 91.25 111 PRO A N 1
ATOM 863 C CA . PRO A 1 111 ? -9.523 -4.823 27.333 1.00 91.25 111 PRO A CA 1
ATOM 864 C C . PRO A 1 111 ? -10.901 -4.165 27.393 1.00 91.25 111 PRO A C 1
ATOM 866 O O . PRO A 1 111 ? -11.889 -4.659 26.841 1.00 91.25 111 PRO A O 1
ATOM 869 N N . SER A 1 112 ? -10.946 -3.007 28.033 1.00 90.94 112 SER A N 1
ATOM 870 C CA . SER A 1 112 ? -12.108 -2.134 28.074 1.00 90.94 112 SER A CA 1
ATOM 871 C C . SER A 1 112 ? -12.465 -1.611 26.678 1.00 90.94 112 SER A C 1
ATOM 873 O O . SER A 1 112 ? -11.637 -1.540 25.767 1.00 90.94 112 SER A O 1
ATOM 875 N N . GLN A 1 113 ? -13.707 -1.151 26.508 1.00 93.88 113 GLN A N 1
ATOM 876 C CA . GLN A 1 113 ? -14.154 -0.550 25.247 1.00 93.88 113 GLN A CA 1
ATOM 877 C C . GLN A 1 113 ? -13.273 0.637 24.818 1.00 93.88 113 GLN A C 1
ATOM 879 O O . GLN A 1 113 ? -12.990 0.806 23.634 1.00 93.88 113 GLN A O 1
ATOM 884 N N . SER A 1 114 ? -12.798 1.439 25.773 1.00 93.50 114 SER A N 1
ATOM 885 C CA . SER A 1 114 ? -11.869 2.540 25.510 1.00 93.50 114 SER A CA 1
ATOM 886 C C . SER A 1 114 ? -10.499 2.073 25.023 1.00 93.50 114 SER A C 1
ATOM 888 O O . SER A 1 114 ? -9.912 2.731 24.167 1.00 93.50 114 SER A O 1
ATOM 890 N N . GLU A 1 115 ? -9.981 0.961 25.546 1.00 95.75 115 GLU A N 1
ATOM 891 C CA . GLU A 1 115 ? -8.704 0.390 25.098 1.00 95.75 115 GLU A CA 1
ATOM 892 C C . GLU A 1 115 ? -8.833 -0.215 23.704 1.00 95.75 115 GLU A C 1
ATOM 894 O O . GLU A 1 115 ? -7.970 0.015 22.863 1.00 95.75 115 GLU A O 1
ATOM 899 N N . LEU A 1 116 ? -9.947 -0.895 23.415 1.00 96.12 116 LEU A N 1
ATOM 900 C CA . LEU A 1 116 ? -10.242 -1.397 22.073 1.00 96.12 116 LEU A CA 1
ATOM 901 C C . LEU A 1 116 ? -10.267 -0.269 21.034 1.00 96.12 116 LEU A C 1
ATOM 903 O O . LEU A 1 116 ? -9.642 -0.401 19.984 1.00 96.12 116 LEU A O 1
ATOM 907 N N . ILE A 1 117 ? -10.911 0.860 21.346 1.00 96.00 117 ILE A N 1
ATOM 908 C CA . ILE A 1 117 ? -10.927 2.041 20.467 1.00 96.00 117 ILE A CA 1
ATOM 909 C C . ILE A 1 117 ? -9.509 2.603 20.278 1.00 96.00 117 ILE A C 1
ATOM 911 O O . ILE A 1 117 ? -9.112 2.932 19.160 1.00 96.00 117 ILE A O 1
ATOM 915 N N . GLN A 1 118 ? -8.706 2.683 21.345 1.00 96.81 118 GLN A N 1
ATOM 916 C CA . GLN A 1 118 ? -7.307 3.117 21.237 1.00 96.81 118 GLN A CA 1
ATOM 917 C C . GLN A 1 118 ? -6.483 2.178 20.349 1.00 96.81 118 GLN A C 1
ATOM 919 O O . GLN A 1 118 ? -5.704 2.647 19.517 1.00 96.81 118 GLN A O 1
ATOM 924 N N . TYR A 1 119 ? -6.666 0.865 20.487 1.00 97.19 119 TYR A N 1
ATOM 925 C CA . TYR A 1 119 ? -6.010 -0.118 19.633 1.00 97.19 119 TYR A CA 1
ATOM 926 C C . TYR A 1 119 ? -6.447 0.025 18.179 1.00 97.19 119 TYR A C 1
ATOM 928 O O . TYR A 1 119 ? -5.591 0.036 17.302 1.00 97.19 119 TYR A O 1
ATOM 936 N N . GLU A 1 120 ? -7.737 0.207 17.906 1.00 96.69 120 GLU A N 1
ATOM 937 C CA . GLU A 1 120 ? -8.250 0.429 16.551 1.00 96.69 120 GLU A CA 1
ATOM 938 C C . GLU A 1 120 ? -7.608 1.657 15.887 1.00 96.69 120 GLU A C 1
ATOM 940 O O . GLU A 1 120 ? -7.127 1.576 14.748 1.00 96.69 120 GLU A O 1
ATOM 945 N N . HIS A 1 121 ? -7.513 2.775 16.613 1.00 96.94 121 HIS A N 1
ATOM 946 C CA . HIS A 1 121 ? -6.799 3.960 16.137 1.00 96.94 121 HIS A CA 1
ATOM 947 C C . HIS A 1 121 ? -5.321 3.660 15.880 1.00 96.94 121 HIS A C 1
ATOM 949 O O . HIS A 1 121 ? -4.809 3.969 14.802 1.00 96.94 121 HIS A O 1
ATOM 955 N N . ARG A 1 122 ? -4.645 2.991 16.820 1.00 98.06 122 ARG A N 1
ATOM 956 C CA . ARG A 1 122 ? -3.221 2.667 16.694 1.00 98.06 122 ARG A CA 1
ATOM 957 C C . ARG A 1 122 ? -2.931 1.721 15.530 1.00 98.06 122 ARG A C 1
ATOM 959 O O . ARG A 1 122 ? -1.934 1.897 14.832 1.00 98.06 122 ARG A O 1
ATOM 966 N N . PHE A 1 123 ? -3.799 0.742 15.287 1.00 97.62 123 PHE A N 1
ATOM 967 C CA . PHE A 1 123 ? -3.708 -0.148 14.132 1.00 97.62 123 PHE A CA 1
ATOM 968 C C . PHE A 1 123 ? -3.959 0.601 12.825 1.00 97.62 123 PHE A C 1
ATOM 970 O O . PHE A 1 123 ? -3.263 0.353 11.842 1.00 97.62 123 PHE A O 1
ATOM 977 N N . SER A 1 124 ? -4.901 1.543 12.809 1.00 97.19 124 SER A N 1
ATOM 978 C CA . SER A 1 124 ? -5.164 2.386 11.640 1.00 97.19 124 SER A CA 1
ATOM 979 C C . SER A 1 124 ? -3.962 3.274 11.294 1.00 97.19 124 SER A C 1
ATOM 981 O O . SER A 1 124 ? -3.560 3.334 10.132 1.00 97.19 124 SER A O 1
ATOM 983 N N . GLU A 1 125 ? -3.329 3.891 12.296 1.00 97.81 125 GLU A N 1
ATOM 984 C CA . GLU A 1 125 ? -2.076 4.648 12.142 1.00 97.81 125 GLU A CA 1
ATOM 985 C C . GLU A 1 125 ? -0.939 3.765 11.615 1.00 97.81 125 GLU A C 1
ATOM 987 O O . GLU A 1 125 ? -0.261 4.116 10.647 1.00 97.81 125 GLU A O 1
ATOM 992 N N . LEU A 1 126 ? -0.745 2.592 12.225 1.00 98.31 126 LEU A N 1
ATOM 993 C CA . LEU A 1 126 ? 0.284 1.645 11.806 1.00 98.31 126 LEU A CA 1
ATOM 994 C C . LEU A 1 126 ? 0.071 1.201 10.355 1.00 98.31 126 LEU A C 1
ATOM 996 O O . LEU A 1 126 ? 1.019 1.183 9.570 1.00 98.31 126 LEU A O 1
ATOM 1000 N N . ASN A 1 127 ? -1.169 0.894 9.978 1.00 98.12 127 ASN A N 1
ATOM 1001 C CA . ASN A 1 127 ? -1.516 0.536 8.609 1.00 98.12 127 ASN A CA 1
ATOM 1002 C C . ASN A 1 127 ? -1.211 1.680 7.637 1.00 98.12 127 ASN A C 1
ATOM 1004 O O . ASN A 1 127 ? -0.636 1.426 6.578 1.00 98.12 127 ASN A O 1
ATOM 1008 N N . ALA A 1 128 ? -1.516 2.930 7.994 1.00 97.19 128 ALA A N 1
ATOM 1009 C CA . ALA A 1 128 ? -1.162 4.087 7.174 1.00 97.19 128 ALA A CA 1
ATOM 1010 C C . ALA A 1 128 ? 0.360 4.197 6.967 1.00 97.19 128 ALA A C 1
ATOM 1012 O O . ALA A 1 128 ? 0.815 4.348 5.831 1.00 97.19 128 ALA A O 1
ATOM 1013 N N . HIS A 1 129 ? 1.157 4.024 8.027 1.00 98.06 129 HIS A N 1
ATOM 1014 C CA . HIS A 1 129 ? 2.620 4.023 7.928 1.00 98.06 129 HIS A CA 1
ATOM 1015 C C . HIS A 1 129 ? 3.168 2.879 7.066 1.00 98.06 129 HIS A C 1
ATOM 1017 O O . HIS A 1 129 ? 4.080 3.093 6.264 1.00 98.06 129 HIS A O 1
ATOM 1023 N N . ILE A 1 130 ? 2.614 1.669 7.191 1.00 98.31 130 ILE A N 1
ATOM 1024 C CA . ILE A 1 130 ? 3.003 0.521 6.359 1.00 98.31 130 ILE A CA 1
ATOM 1025 C C . ILE A 1 130 ? 2.712 0.813 4.881 1.00 98.31 130 ILE A C 1
ATOM 1027 O O . ILE A 1 130 ? 3.572 0.574 4.030 1.00 98.31 130 ILE A O 1
ATOM 1031 N N . GLN A 1 131 ? 1.536 1.367 4.566 1.00 98.06 131 GLN A N 1
ATOM 1032 C CA . GLN A 1 131 ? 1.172 1.727 3.192 1.00 98.06 131 GLN A CA 1
ATOM 1033 C C . GLN A 1 131 ? 2.078 2.824 2.624 1.00 98.06 131 GLN A C 1
ATOM 1035 O O . GLN A 1 131 ? 2.530 2.722 1.481 1.00 98.06 131 GLN A O 1
ATOM 1040 N N . GLU A 1 132 ? 2.408 3.841 3.423 1.00 98.12 132 GLU A N 1
ATOM 1041 C CA . GLU A 1 132 ? 3.342 4.892 3.021 1.00 98.12 132 GLU A CA 1
ATOM 1042 C C . GLU A 1 132 ? 4.731 4.314 2.718 1.00 98.12 132 GLU A C 1
ATOM 1044 O O . GLU A 1 132 ? 5.313 4.598 1.666 1.00 98.12 132 GLU A O 1
ATOM 1049 N N . LYS A 1 133 ? 5.254 3.447 3.595 1.00 98.38 133 LYS A N 1
ATOM 1050 C CA . LYS A 1 133 ? 6.547 2.784 3.382 1.00 98.38 133 LYS A CA 1
ATOM 1051 C C . LYS A 1 133 ? 6.540 1.913 2.136 1.00 98.38 133 LYS A C 1
ATOM 1053 O O . LYS A 1 133 ? 7.467 2.005 1.337 1.00 98.38 133 LYS A O 1
ATOM 1058 N N . LEU A 1 134 ? 5.478 1.144 1.912 1.00 98.00 134 LEU A N 1
ATOM 1059 C CA . LEU A 1 134 ? 5.313 0.352 0.697 1.00 98.00 134 LEU A CA 1
ATOM 1060 C C . LEU A 1 134 ? 5.324 1.234 -0.561 1.00 98.00 134 LEU A C 1
ATOM 1062 O O . LEU A 1 134 ? 5.979 0.894 -1.550 1.00 98.00 134 LEU A O 1
ATOM 1066 N N . GLN A 1 135 ? 4.643 2.382 -0.531 1.00 97.50 135 GLN A N 1
ATOM 1067 C CA . GLN A 1 135 ? 4.660 3.340 -1.635 1.00 97.50 135 GLN A CA 1
ATOM 1068 C C . GLN A 1 135 ? 6.065 3.918 -1.864 1.00 97.50 135 GLN A C 1
ATOM 1070 O O . GLN A 1 135 ? 6.503 4.005 -3.013 1.00 97.50 135 GLN A O 1
ATOM 1075 N N . GLN A 1 136 ? 6.784 4.287 -0.800 1.00 97.69 136 GLN A N 1
ATOM 1076 C CA . GLN A 1 136 ? 8.171 4.761 -0.881 1.00 97.69 136 GLN A CA 1
ATOM 1077 C C . GLN A 1 136 ? 9.081 3.694 -1.504 1.00 97.69 136 GLN A C 1
ATOM 1079 O O . GLN A 1 136 ? 9.787 3.978 -2.469 1.00 97.69 136 GLN A O 1
ATOM 1084 N N . THR A 1 137 ? 9.011 2.451 -1.026 1.00 98.31 137 THR A N 1
ATOM 1085 C CA . THR A 1 137 ? 9.785 1.324 -1.560 1.00 98.31 137 THR A CA 1
ATOM 1086 C C . THR A 1 137 ? 9.507 1.100 -3.044 1.00 98.31 137 THR A C 1
ATOM 1088 O O . THR A 1 137 ? 10.444 0.990 -3.831 1.00 98.31 137 THR A O 1
ATOM 1091 N N . ARG A 1 138 ? 8.235 1.108 -3.463 1.00 98.06 138 ARG A N 1
ATOM 1092 C CA . ARG A 1 138 ? 7.868 0.991 -4.885 1.00 98.06 138 ARG A CA 1
ATOM 1093 C C . ARG A 1 138 ? 8.462 2.118 -5.731 1.00 98.06 138 ARG A C 1
ATOM 1095 O O . ARG A 1 138 ? 8.978 1.840 -6.809 1.00 98.06 138 ARG A O 1
ATOM 1102 N N . LYS A 1 139 ? 8.444 3.364 -5.239 1.00 96.94 139 LYS A N 1
ATOM 1103 C CA . LYS A 1 139 ? 9.088 4.502 -5.921 1.00 96.94 139 LYS A CA 1
ATOM 1104 C C . LYS A 1 139 ? 10.596 4.292 -6.062 1.00 96.94 139 LYS A C 1
ATOM 1106 O O . LYS A 1 139 ? 11.129 4.528 -7.139 1.00 96.94 139 LYS A O 1
ATOM 1111 N N . PHE A 1 140 ? 11.272 3.807 -5.019 1.00 97.94 140 PHE A N 1
ATOM 1112 C CA . PHE A 1 140 ? 12.703 3.504 -5.097 1.00 97.94 140 PHE A CA 1
ATOM 1113 C C . PHE A 1 140 ? 13.015 2.425 -6.134 1.00 97.94 140 PHE A C 1
ATOM 1115 O O . PHE A 1 140 ? 13.924 2.620 -6.936 1.00 97.94 140 PHE A O 1
ATOM 1122 N N . TYR A 1 141 ? 12.244 1.334 -6.171 1.00 98.56 141 TYR A N 1
ATOM 1123 C CA . TYR A 1 141 ? 12.419 0.294 -7.190 1.00 98.56 141 TYR A CA 1
ATOM 1124 C C . TYR A 1 141 ? 12.145 0.808 -8.605 1.00 98.56 141 TYR A C 1
ATOM 1126 O O . TYR A 1 141 ? 12.911 0.500 -9.512 1.00 98.56 141 TYR A O 1
ATOM 1134 N N . ALA A 1 142 ? 11.106 1.624 -8.801 1.00 96.69 142 ALA A N 1
ATOM 1135 C CA . ALA A 1 142 ? 10.819 2.225 -10.102 1.00 96.69 142 ALA A CA 1
ATOM 1136 C C . ALA A 1 142 ? 11.983 3.104 -10.587 1.00 96.69 142 ALA A C 1
ATOM 1138 O O . ALA A 1 142 ? 12.452 2.940 -11.711 1.00 96.69 142 ALA A O 1
ATOM 1139 N N . THR A 1 143 ? 12.505 3.979 -9.720 1.00 98.06 143 THR A N 1
ATOM 1140 C CA . THR A 1 143 ? 13.666 4.820 -10.046 1.00 98.06 143 THR A CA 1
ATOM 1141 C C . THR A 1 143 ? 14.917 3.986 -10.301 1.00 98.06 143 THR A C 1
ATOM 1143 O O . THR A 1 143 ? 15.648 4.257 -11.249 1.00 98.06 143 THR A O 1
ATOM 1146 N N . TYR A 1 144 ? 15.165 2.957 -9.489 1.00 98.38 144 TYR A N 1
ATOM 1147 C CA . TYR A 1 144 ? 16.296 2.053 -9.678 1.00 98.38 144 TYR A CA 1
ATOM 1148 C C . TYR A 1 144 ? 16.235 1.341 -11.034 1.00 98.38 144 TYR A C 1
ATOM 1150 O O . TYR A 1 144 ? 17.220 1.355 -11.767 1.00 98.38 144 TYR A O 1
ATOM 1158 N N . ASN A 1 145 ? 15.078 0.781 -11.395 1.00 98.06 145 ASN A N 1
ATOM 1159 C CA . ASN A 1 145 ? 14.889 0.096 -12.672 1.00 98.06 145 ASN A CA 1
ATOM 1160 C C . ASN A 1 145 ? 15.068 1.059 -13.854 1.00 98.06 145 ASN A C 1
ATOM 1162 O O . ASN A 1 145 ? 15.787 0.733 -14.793 1.00 98.06 145 ASN A O 1
ATOM 1166 N N . ALA A 1 146 ? 14.515 2.274 -13.774 1.00 96.75 146 ALA A N 1
ATOM 1167 C CA . ALA A 1 146 ? 14.704 3.292 -14.808 1.00 96.75 146 ALA A CA 1
ATOM 1168 C C . ALA A 1 146 ? 16.185 3.678 -14.976 1.00 96.75 146 ALA A C 1
ATOM 1170 O O . ALA A 1 146 ? 16.691 3.762 -16.093 1.00 96.75 146 ALA A O 1
ATOM 1171 N N . LEU A 1 147 ? 16.914 3.871 -13.871 1.00 98.25 147 LEU A N 1
ATOM 1172 C CA . LEU A 1 147 ? 18.351 4.156 -13.912 1.00 98.25 147 LEU A CA 1
ATOM 1173 C C . LEU A 1 147 ? 19.160 2.982 -14.474 1.00 98.25 147 LEU A C 1
ATOM 1175 O O . LEU A 1 147 ? 20.140 3.201 -15.187 1.00 98.25 147 LEU A O 1
ATOM 1179 N N . LEU A 1 148 ? 18.761 1.746 -14.169 1.00 98.38 148 LEU A N 1
ATOM 1180 C CA . LEU A 1 148 ? 19.392 0.548 -14.709 1.00 98.38 148 LEU A CA 1
ATOM 1181 C C . LEU A 1 148 ? 19.205 0.463 -16.229 1.00 98.38 148 LEU A C 1
ATOM 1183 O O . LEU A 1 148 ? 20.185 0.267 -16.945 1.00 98.38 148 LEU A O 1
ATOM 1187 N N . GLU A 1 149 ? 17.990 0.697 -16.726 1.00 96.69 149 GLU A N 1
ATOM 1188 C CA . GLU A 1 149 ? 17.698 0.747 -18.164 1.00 96.69 149 GLU A CA 1
ATOM 1189 C C . GLU A 1 149 ? 18.498 1.850 -18.871 1.00 96.69 149 GLU A C 1
ATOM 1191 O O . GLU A 1 149 ? 19.111 1.599 -19.912 1.00 96.69 149 GLU A O 1
ATOM 1196 N N . ILE A 1 150 ? 18.570 3.052 -18.284 1.00 96.81 150 ILE A N 1
ATOM 1197 C CA . ILE A 1 150 ? 19.390 4.155 -18.811 1.00 96.81 150 ILE A CA 1
ATOM 1198 C C . ILE A 1 150 ? 20.859 3.733 -18.889 1.00 96.81 150 ILE A C 1
ATOM 1200 O O . ILE A 1 150 ? 21.491 3.896 -19.932 1.00 96.81 150 ILE A O 1
ATOM 1204 N N . LYS A 1 151 ? 21.404 3.144 -17.819 1.00 98.25 151 LYS A N 1
ATOM 1205 C CA . LYS A 1 151 ? 22.787 2.652 -17.795 1.00 98.25 151 LYS A CA 1
ATOM 1206 C C . LYS A 1 151 ? 2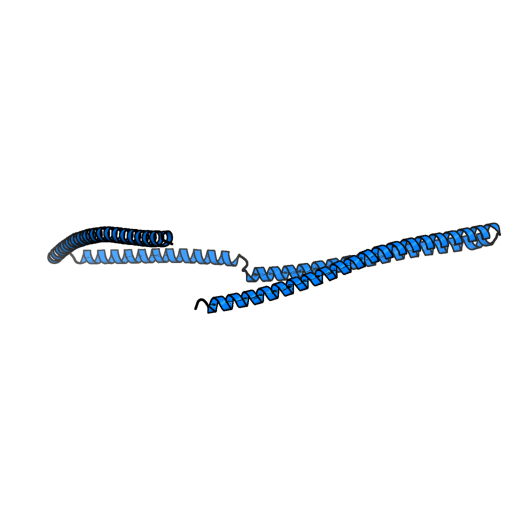3.032 1.626 -18.904 1.00 98.25 151 LYS A C 1
ATOM 1208 O O . LYS A 1 151 ? 24.054 1.696 -19.583 1.00 98.25 151 LYS A O 1
ATOM 1213 N N . GLU A 1 152 ? 22.125 0.674 -19.099 1.00 97.69 152 GLU A N 1
ATOM 1214 C CA . GLU A 1 152 ? 22.252 -0.326 -20.161 1.00 97.69 152 GLU A CA 1
ATOM 1215 C C . GLU A 1 152 ? 22.223 0.295 -21.561 1.00 97.69 152 GLU A C 1
ATOM 1217 O O . GLU A 1 152 ? 22.991 -0.122 -22.431 1.00 97.69 152 GLU A O 1
ATOM 1222 N N . LEU A 1 153 ? 21.362 1.289 -21.792 1.00 94.94 153 LEU A N 1
ATOM 1223 C CA . LEU A 1 153 ? 21.319 2.028 -23.055 1.00 94.94 153 LEU A CA 1
ATOM 1224 C C . LEU A 1 153 ? 22.618 2.808 -23.292 1.00 94.94 153 LEU A C 1
ATOM 1226 O O . LEU A 1 153 ? 23.190 2.699 -24.375 1.00 94.94 153 LEU A O 1
ATOM 1230 N N . MET A 1 154 ? 23.140 3.495 -22.273 1.00 97.88 154 MET A N 1
ATOM 1231 C CA . MET A 1 154 ? 24.421 4.210 -22.354 1.00 97.88 154 MET A CA 1
ATOM 1232 C C . MET A 1 154 ? 25.599 3.272 -22.656 1.00 97.88 154 MET A C 1
ATOM 1234 O O . MET A 1 154 ? 26.490 3.613 -23.436 1.00 97.88 154 MET A O 1
ATOM 1238 N N . LEU A 1 155 ? 25.613 2.066 -22.079 1.00 98.06 155 LEU A N 1
ATOM 1239 C CA . LEU A 1 155 ? 26.628 1.053 -22.388 1.00 98.06 155 LEU A CA 1
ATOM 1240 C C . LEU A 1 155 ? 26.525 0.565 -23.839 1.00 98.06 155 LEU A C 1
ATOM 1242 O O . LEU A 1 155 ? 27.550 0.420 -24.509 1.00 98.06 155 LEU A O 1
ATOM 1246 N N . LYS A 1 156 ? 25.303 0.352 -24.346 1.00 95.44 156 LYS A N 1
ATOM 1247 C CA . LYS A 1 156 ? 25.068 -0.014 -25.753 1.00 95.44 156 LYS A CA 1
ATOM 1248 C C . LYS A 1 156 ? 25.538 1.095 -26.699 1.00 95.44 156 LYS A C 1
ATOM 1250 O O . LYS A 1 156 ? 26.187 0.791 -27.696 1.00 95.44 156 LYS A O 1
ATOM 1255 N N . GLU A 1 157 ? 25.272 2.357 -26.370 1.00 95.06 157 GLU A N 1
ATOM 1256 C CA . GLU A 1 157 ? 25.735 3.515 -27.142 1.00 95.06 157 GLU A CA 1
ATOM 1257 C C . GLU A 1 157 ? 27.264 3.625 -27.135 1.00 95.06 157 GLU A C 1
ATOM 1259 O O . GLU A 1 157 ? 27.881 3.749 -28.189 1.00 95.06 157 GLU A O 1
ATOM 1264 N N . THR A 1 158 ? 27.895 3.464 -25.972 1.00 97.50 158 THR A N 1
ATOM 1265 C CA . THR A 1 158 ? 29.361 3.474 -25.853 1.00 97.50 158 THR A CA 1
ATOM 1266 C C . THR A 1 158 ? 29.993 2.360 -26.693 1.00 97.50 158 THR A C 1
ATOM 1268 O O . THR A 1 158 ? 30.943 2.596 -27.439 1.00 97.50 158 THR A O 1
ATOM 1271 N N . SER A 1 159 ? 29.444 1.142 -26.626 1.00 97.19 159 SER A N 1
ATOM 1272 C CA . SER A 1 159 ? 29.902 0.014 -27.446 1.00 97.19 159 SER A CA 1
ATOM 1273 C C . SER A 1 159 ? 29.738 0.284 -28.943 1.00 97.19 159 SER A C 1
ATOM 1275 O O . SER A 1 159 ? 30.605 -0.095 -29.731 1.00 97.19 159 SER A O 1
ATOM 1277 N N . LEU A 1 160 ? 28.639 0.927 -29.342 1.00 95.31 160 LEU A N 1
ATOM 1278 C CA . LEU A 1 160 ? 28.378 1.298 -30.728 1.00 95.31 160 LEU A CA 1
ATOM 1279 C C . LEU A 1 160 ? 29.383 2.345 -31.223 1.00 95.31 160 LEU A C 1
ATOM 1281 O O . LEU A 1 160 ? 29.976 2.159 -32.282 1.00 95.31 160 LEU A O 1
ATOM 1285 N N . LEU A 1 161 ? 29.624 3.402 -30.445 1.00 96.00 161 LEU A N 1
ATOM 1286 C CA . LEU A 1 161 ? 30.589 4.451 -30.780 1.00 96.00 161 LEU A CA 1
ATOM 1287 C C . LEU A 1 161 ? 32.016 3.899 -30.891 1.00 96.00 161 LEU A C 1
ATOM 1289 O O . LEU A 1 161 ? 32.725 4.218 -31.847 1.00 96.00 161 LEU A O 1
ATOM 1293 N N . ASN A 1 162 ? 32.421 3.015 -29.975 1.00 96.50 162 ASN A N 1
ATOM 1294 C CA . ASN A 1 162 ? 33.712 2.324 -30.048 1.00 96.50 162 ASN A CA 1
ATOM 1295 C C . ASN A 1 162 ? 33.829 1.461 -31.317 1.00 96.50 162 ASN A C 1
ATOM 1297 O O . ASN A 1 162 ? 34.863 1.468 -31.989 1.00 96.50 162 ASN A O 1
ATOM 1301 N N . SER A 1 163 ? 32.757 0.752 -31.680 1.00 94.94 163 SER A N 1
ATOM 1302 C CA . SER A 1 163 ? 32.697 -0.059 -32.900 1.00 94.94 163 SER A CA 1
ATOM 1303 C C . SER A 1 163 ? 32.833 0.799 -34.162 1.00 94.94 163 SER A C 1
ATOM 1305 O O . SER A 1 163 ? 33.657 0.498 -35.023 1.00 94.94 163 SER A O 1
ATOM 1307 N N . ILE A 1 164 ? 32.109 1.920 -34.236 1.00 93.25 164 ILE A N 1
ATOM 1308 C CA . ILE A 1 164 ? 32.213 2.875 -35.348 1.00 93.25 164 ILE A CA 1
ATOM 1309 C C . ILE A 1 164 ? 33.634 3.436 -35.438 1.00 93.25 164 ILE A C 1
ATOM 1311 O O . ILE A 1 164 ? 34.213 3.458 -36.519 1.00 93.25 164 ILE A O 1
ATOM 1315 N N . THR A 1 165 ? 34.215 3.842 -34.308 1.00 93.88 165 THR A N 1
ATOM 1316 C CA . THR A 1 165 ? 35.544 4.470 -34.258 1.00 93.88 165 THR A CA 1
ATOM 1317 C C . THR A 1 165 ? 36.639 3.510 -34.717 1.00 93.88 165 THR A C 1
ATOM 1319 O O . THR A 1 165 ? 37.494 3.894 -35.512 1.00 93.88 165 THR A O 1
ATOM 1322 N N . SER A 1 166 ? 36.595 2.252 -34.264 1.00 93.31 166 SER A N 1
ATOM 1323 C CA . SER A 1 166 ? 37.575 1.230 -34.657 1.00 93.31 166 SER A CA 1
ATOM 1324 C C . SER A 1 166 ? 37.513 0.884 -36.147 1.00 93.31 166 SER A C 1
ATOM 1326 O O . SER A 1 166 ? 38.552 0.704 -36.770 1.00 93.31 166 SER A O 1
ATOM 1328 N N . GLN A 1 167 ? 36.315 0.854 -36.738 1.00 91.19 167 GLN A N 1
ATOM 1329 C CA . GLN A 1 167 ? 36.121 0.509 -38.151 1.00 91.19 167 GLN A CA 1
ATOM 1330 C C . GLN A 1 167 ? 36.287 1.702 -39.105 1.00 91.19 167 GLN A C 1
ATOM 1332 O O . GLN A 1 167 ? 36.377 1.513 -40.318 1.00 91.19 167 GLN A O 1
ATOM 1337 N N . PHE A 1 168 ? 36.311 2.934 -38.589 1.00 93.06 168 PHE A N 1
ATOM 1338 C CA . PHE A 1 168 ? 36.231 4.145 -39.406 1.00 93.06 168 PHE A CA 1
ATOM 1339 C C . PHE A 1 168 ? 37.403 4.302 -40.385 1.00 93.06 168 PHE A C 1
ATOM 1341 O O . PHE A 1 168 ? 37.182 4.557 -41.570 1.00 93.06 168 PHE A O 1
ATOM 1348 N N . GLN A 1 169 ? 38.642 4.140 -39.904 1.00 93.25 169 GLN A N 1
ATOM 1349 C CA . GLN A 1 169 ? 39.847 4.337 -40.722 1.00 93.25 169 GLN A CA 1
ATOM 1350 C C . GLN A 1 169 ? 39.937 3.313 -41.862 1.00 93.25 169 GLN A C 1
ATOM 1352 O O . GLN A 1 169 ? 40.191 3.681 -43.009 1.00 93.25 169 GLN A O 1
ATOM 1357 N N . ASP A 1 170 ? 39.635 2.047 -41.580 1.00 90.69 170 ASP A N 1
ATOM 1358 C CA . ASP A 1 170 ? 39.667 0.981 -42.586 1.00 90.69 170 ASP A CA 1
ATOM 1359 C C . ASP A 1 170 ? 38.538 1.136 -43.614 1.00 90.69 170 ASP A C 1
ATOM 1361 O O . ASP A 1 170 ? 38.730 0.931 -44.817 1.00 90.69 170 ASP A O 1
ATOM 1365 N N . ALA A 1 171 ? 37.349 1.548 -43.164 1.00 92.94 171 ALA A N 1
ATOM 1366 C CA . ALA A 1 171 ? 36.208 1.757 -44.042 1.00 92.94 171 ALA A CA 1
ATOM 1367 C C . ALA A 1 171 ? 36.409 2.956 -44.984 1.00 92.94 171 ALA A C 1
ATOM 1369 O O . ALA A 1 171 ? 36.039 2.874 -46.158 1.00 92.94 171 ALA A O 1
ATOM 1370 N N . ILE A 1 172 ? 37.013 4.057 -44.517 1.00 93.44 172 ILE A N 1
ATOM 1371 C CA . ILE A 1 172 ? 37.189 5.262 -45.343 1.00 93.44 172 ILE A CA 1
ATOM 1372 C C . ILE A 1 172 ? 38.277 5.100 -46.417 1.00 93.44 172 ILE A C 1
ATOM 1374 O O . ILE A 1 172 ? 38.223 5.775 -47.448 1.00 93.44 172 ILE A O 1
ATOM 1378 N N . ALA A 1 173 ? 39.221 4.174 -46.218 1.00 94.50 173 ALA A N 1
ATOM 1379 C CA . ALA A 1 173 ? 40.346 3.926 -47.120 1.00 94.50 173 ALA A CA 1
ATOM 1380 C C . ALA A 1 173 ? 39.934 3.420 -48.518 1.00 94.50 173 ALA A C 1
ATOM 1382 O O . ALA A 1 173 ? 40.730 3.473 -49.455 1.00 94.50 173 ALA A O 1
ATOM 1383 N N . SER A 1 174 ? 38.694 2.944 -48.698 1.00 95.62 174 SER A N 1
ATOM 1384 C CA . SER A 1 174 ? 38.197 2.454 -49.989 1.00 95.62 174 SER A CA 1
ATOM 1385 C C . SER A 1 174 ? 36.783 2.942 -50.304 1.00 95.62 174 SER A C 1
ATOM 1387 O O . SER A 1 174 ? 35.956 3.161 -49.424 1.00 95.62 174 SER A O 1
ATOM 1389 N N . THR A 1 175 ? 36.451 3.087 -51.590 1.00 94.75 175 THR A N 1
ATOM 1390 C CA . THR A 1 175 ? 35.087 3.457 -52.022 1.00 94.75 175 THR A CA 1
ATOM 1391 C C . THR A 1 175 ? 34.040 2.423 -51.599 1.00 94.75 175 THR A C 1
ATOM 1393 O O . THR A 1 175 ? 32.954 2.801 -51.167 1.00 94.75 175 THR A O 1
ATOM 1396 N N . ALA A 1 176 ? 34.372 1.131 -51.658 1.00 93.81 176 ALA A N 1
ATOM 1397 C CA . ALA A 1 176 ? 33.479 0.065 -51.207 1.00 93.81 176 ALA A CA 1
ATOM 1398 C C . ALA A 1 176 ? 33.268 0.087 -49.680 1.00 93.81 176 ALA A C 1
ATOM 1400 O O . ALA A 1 176 ? 32.143 -0.089 -49.217 1.00 93.81 176 ALA A O 1
ATOM 1401 N N . GLY A 1 177 ? 34.322 0.346 -48.896 1.00 93.31 177 GLY A N 1
ATOM 1402 C CA . GLY A 1 177 ? 34.228 0.512 -47.442 1.00 93.31 177 GLY A CA 1
ATOM 1403 C C . GLY A 1 177 ? 33.377 1.721 -47.043 1.00 93.31 177 GLY A C 1
ATOM 1404 O O . GLY A 1 177 ? 32.511 1.595 -46.181 1.00 93.31 177 GLY A O 1
ATOM 1405 N N . ARG A 1 178 ? 33.529 2.854 -47.746 1.00 94.50 178 ARG A N 1
ATOM 1406 C CA . ARG A 1 178 ? 32.701 4.058 -47.552 1.00 94.50 178 ARG A CA 1
ATOM 1407 C C . ARG A 1 178 ? 31.213 3.784 -47.768 1.00 94.50 178 ARG A C 1
ATOM 1409 O O . ARG A 1 178 ? 30.392 4.238 -46.978 1.00 94.50 178 ARG A O 1
ATOM 1416 N N . MET A 1 179 ? 30.870 3.021 -48.806 1.00 94.69 179 MET A N 1
ATOM 1417 C CA . MET A 1 179 ? 29.483 2.644 -49.094 1.00 94.69 179 MET A CA 1
ATOM 1418 C C . MET A 1 179 ? 28.896 1.735 -48.003 1.00 94.69 179 MET A C 1
ATOM 1420 O O . MET A 1 179 ? 27.793 1.991 -47.531 1.00 94.69 179 MET A O 1
ATOM 1424 N N . LYS A 1 180 ? 29.656 0.735 -47.534 1.00 93.19 180 LYS A N 1
ATOM 1425 C CA . LYS A 1 180 ? 29.234 -0.140 -46.424 1.00 93.19 180 LYS A CA 1
ATOM 1426 C C . LYS A 1 180 ? 29.062 0.613 -45.103 1.00 93.19 180 LYS A C 1
ATOM 1428 O O . LYS A 1 180 ? 28.136 0.323 -44.350 1.00 93.19 180 LYS A O 1
ATOM 1433 N N . LEU A 1 181 ? 29.940 1.575 -44.813 1.00 92.62 181 LEU A N 1
ATOM 1434 C CA . LEU A 1 181 ? 29.824 2.420 -43.623 1.00 92.62 181 LEU A CA 1
ATOM 1435 C C . LEU A 1 181 ? 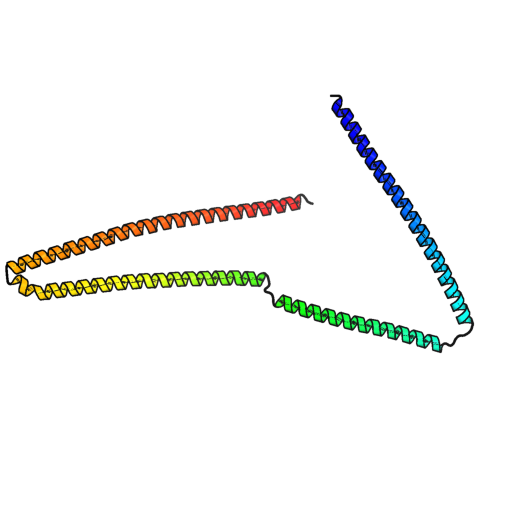28.539 3.256 -43.662 1.00 92.62 181 LEU A C 1
ATOM 1437 O O . LEU A 1 181 ? 27.835 3.321 -42.657 1.00 92.62 181 LEU A O 1
ATOM 1441 N N . LEU A 1 182 ? 28.213 3.843 -44.820 1.00 93.94 182 LEU A N 1
ATOM 1442 C CA . LEU A 1 182 ? 26.965 4.584 -45.024 1.00 93.94 182 LEU A CA 1
ATOM 1443 C C . LEU A 1 182 ? 25.732 3.698 -44.814 1.00 93.94 182 LEU A C 1
ATOM 1445 O O . LEU A 1 182 ? 24.838 4.082 -44.066 1.00 93.94 182 LEU A O 1
ATOM 1449 N N . GLU A 1 183 ? 25.710 2.503 -45.405 1.00 95.06 183 GLU A N 1
ATOM 1450 C CA . GLU A 1 183 ? 24.606 1.547 -45.244 1.00 95.06 183 GLU A CA 1
ATOM 1451 C C . GLU A 1 183 ? 24.435 1.109 -43.776 1.00 95.06 183 GLU A C 1
ATOM 1453 O O . GLU A 1 183 ? 23.319 1.071 -43.254 1.00 95.06 183 GLU A O 1
ATOM 1458 N N . SER A 1 184 ? 25.544 0.857 -43.069 1.00 94.19 184 SER A N 1
ATOM 1459 C CA . SER A 1 184 ? 25.543 0.536 -41.635 1.00 94.19 184 SER A CA 1
ATOM 1460 C C . SER A 1 184 ? 24.994 1.687 -40.783 1.00 94.19 184 SER A C 1
ATOM 1462 O O . SER A 1 184 ? 24.117 1.475 -39.943 1.00 94.19 184 SER A O 1
ATOM 1464 N N . MET A 1 185 ? 25.452 2.921 -41.025 1.00 94.19 185 MET A N 1
ATOM 1465 C CA . MET A 1 185 ? 24.957 4.115 -40.330 1.00 94.19 185 MET A CA 1
ATOM 1466 C C . MET A 1 185 ? 23.466 4.349 -40.589 1.00 94.19 185 MET A C 1
ATOM 1468 O O . MET A 1 185 ? 22.721 4.637 -39.652 1.00 94.19 185 MET A O 1
ATOM 1472 N N . GLU A 1 186 ? 23.007 4.170 -41.828 1.00 96.69 186 GLU A N 1
ATOM 1473 C CA . GLU A 1 186 ? 21.588 4.268 -42.1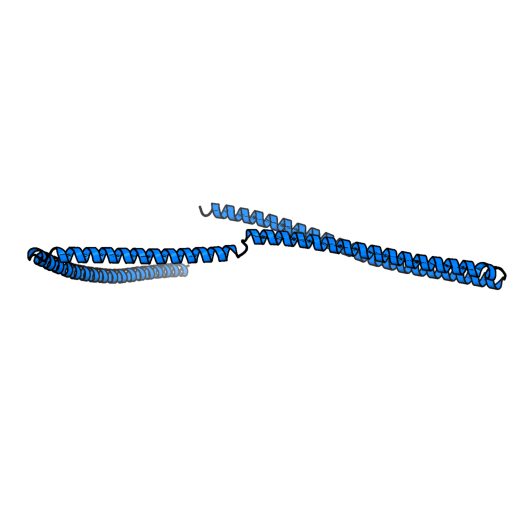70 1.00 96.69 186 GLU A CA 1
ATOM 1474 C C . GLU A 1 186 ? 20.758 3.203 -41.435 1.00 96.69 186 GLU A C 1
ATOM 1476 O O . GLU A 1 186 ? 19.703 3.512 -40.874 1.00 96.69 186 GLU A O 1
ATOM 1481 N N . GLY A 1 187 ? 21.256 1.964 -41.366 1.00 96.31 187 GLY A N 1
ATOM 1482 C CA . GLY A 1 187 ? 20.640 0.882 -40.599 1.00 96.31 187 GLY A CA 1
ATOM 1483 C C . GLY A 1 187 ? 20.544 1.188 -39.100 1.00 96.31 187 GLY A C 1
ATOM 1484 O O . GLY A 1 187 ? 19.490 0.977 -38.497 1.00 96.31 187 GLY A O 1
ATOM 1485 N N . ILE A 1 188 ? 21.606 1.740 -38.503 1.00 95.06 188 ILE A N 1
ATOM 1486 C CA . ILE A 1 188 ? 21.636 2.163 -37.093 1.00 95.06 188 ILE A CA 1
ATOM 1487 C C . ILE A 1 188 ? 20.585 3.245 -36.830 1.00 95.06 188 ILE A C 1
ATOM 1489 O O . ILE A 1 188 ? 19.814 3.127 -35.876 1.00 95.06 188 ILE A O 1
ATOM 1493 N N . VAL A 1 189 ? 20.524 4.281 -37.672 1.00 96.19 189 VAL A N 1
ATOM 1494 C CA . VAL A 1 189 ? 19.555 5.378 -37.522 1.00 96.19 189 VAL A CA 1
ATOM 1495 C C . VAL A 1 189 ? 18.125 4.851 -37.636 1.00 96.19 189 VAL A C 1
ATOM 1497 O O . VAL A 1 189 ? 17.307 5.124 -36.757 1.00 96.19 189 VAL A O 1
ATOM 1500 N N . LYS A 1 190 ? 17.829 4.033 -38.656 1.00 97.06 190 LYS A N 1
ATOM 1501 C CA . LYS A 1 190 ? 16.500 3.421 -38.829 1.00 97.06 190 LYS A CA 1
ATOM 1502 C C . LYS A 1 190 ? 16.117 2.544 -37.638 1.00 97.06 190 LYS A C 1
ATOM 1504 O O . LYS A 1 190 ? 15.011 2.671 -37.118 1.00 97.06 190 LYS A O 1
ATOM 1509 N N . GLY A 1 191 ? 17.029 1.692 -37.170 1.00 95.94 191 GLY A N 1
ATOM 1510 C CA . GLY A 1 191 ? 16.788 0.820 -36.019 1.00 95.94 191 GLY A CA 1
ATOM 1511 C C . GLY A 1 191 ? 16.558 1.594 -34.717 1.00 95.94 191 GLY A C 1
ATOM 1512 O O . GLY A 1 191 ? 15.702 1.214 -33.915 1.00 95.94 191 GLY A O 1
ATOM 1513 N N . SER A 1 192 ? 17.280 2.697 -34.507 1.00 94.00 192 SER A N 1
ATOM 1514 C CA . SER A 1 192 ? 17.074 3.592 -33.362 1.00 94.00 192 SER A CA 1
ATOM 1515 C C . SER A 1 192 ? 15.733 4.321 -33.443 1.00 94.00 192 SER A C 1
ATOM 1517 O O . SER A 1 192 ? 15.008 4.360 -32.449 1.00 94.00 192 SER A O 1
ATOM 1519 N N . GLN A 1 193 ? 15.355 4.816 -34.626 1.00 96.81 193 GLN A N 1
ATOM 1520 C CA . GLN A 1 193 ? 14.068 5.478 -34.844 1.00 96.81 193 GLN A CA 1
ATOM 1521 C C . GLN A 1 193 ? 12.888 4.535 -34.567 1.00 96.81 193 GLN A C 1
ATOM 1523 O O . GLN A 1 193 ? 11.960 4.907 -33.854 1.00 96.81 193 GLN A O 1
ATOM 1528 N N . GLN A 1 194 ? 12.953 3.290 -35.052 1.00 97.06 194 GLN A N 1
ATOM 1529 C CA . GLN A 1 194 ? 11.920 2.276 -34.803 1.00 97.06 194 GLN A CA 1
ATOM 1530 C C . GLN A 1 194 ? 11.774 1.937 -33.314 1.00 97.06 194 GLN A C 1
ATOM 1532 O O . GLN A 1 194 ? 10.663 1.774 -32.808 1.00 97.06 194 GLN A O 1
ATOM 1537 N N . LYS A 1 195 ? 12.892 1.827 -32.583 1.00 94.38 195 LYS A N 1
ATOM 1538 C CA . LYS A 1 195 ? 12.856 1.594 -31.130 1.00 94.38 195 LYS A CA 1
ATOM 1539 C C . LYS A 1 195 ? 12.231 2.772 -30.390 1.00 94.38 195 LYS A C 1
ATOM 1541 O O . LYS A 1 195 ? 11.427 2.545 -29.490 1.00 94.38 195 LYS A O 1
ATOM 1546 N N . LEU A 1 196 ? 12.585 3.999 -30.772 1.00 96.00 196 LEU A N 1
ATOM 1547 C CA . LEU A 1 196 ? 12.028 5.209 -30.178 1.00 96.00 196 LEU A CA 1
ATOM 1548 C C . LEU A 1 196 ? 10.511 5.277 -30.378 1.00 96.00 196 LEU A C 1
ATOM 1550 O O . LEU A 1 196 ? 9.784 5.469 -29.409 1.00 96.00 196 LEU A O 1
ATOM 1554 N N . GLU A 1 197 ? 10.037 5.046 -31.602 1.00 97.75 197 GLU A N 1
ATOM 1555 C CA . GLU A 1 197 ? 8.608 5.032 -31.928 1.00 97.75 197 GLU A CA 1
ATOM 1556 C C . GLU A 1 197 ? 7.848 3.984 -31.101 1.00 97.75 197 GLU A C 1
ATOM 1558 O O . GLU A 1 197 ? 6.813 4.284 -30.507 1.00 97.75 197 GLU A O 1
ATOM 1563 N N . LYS A 1 198 ? 8.405 2.772 -30.966 1.00 97.06 198 LYS A N 1
ATOM 1564 C CA . LYS A 1 198 ? 7.805 1.712 -30.144 1.00 97.06 198 LYS A CA 1
ATOM 1565 C C . LYS A 1 198 ? 7.678 2.116 -28.670 1.00 97.06 198 LYS A C 1
ATOM 1567 O O . LYS A 1 198 ? 6.648 1.851 -28.053 1.00 97.06 198 LYS A O 1
ATOM 1572 N N . VAL A 1 199 ? 8.710 2.742 -28.101 1.00 94.88 199 VAL A N 1
ATOM 1573 C CA . VAL A 1 199 ? 8.688 3.219 -26.706 1.00 94.88 199 VAL A CA 1
ATOM 1574 C C . VAL A 1 199 ? 7.689 4.365 -26.535 1.00 94.88 199 VAL A C 1
ATOM 1576 O O . VAL A 1 199 ? 6.942 4.380 -25.561 1.00 94.88 199 VAL A O 1
ATOM 1579 N N . GLN A 1 200 ? 7.626 5.296 -27.489 1.00 97.00 200 GLN A N 1
ATOM 1580 C CA . GLN A 1 200 ? 6.670 6.406 -27.467 1.00 97.00 200 GLN A CA 1
ATOM 1581 C C . GLN A 1 200 ? 5.218 5.923 -27.530 1.00 97.00 200 GLN A C 1
ATOM 1583 O O . GLN A 1 200 ? 4.373 6.436 -26.798 1.00 97.00 200 GLN A O 1
ATOM 1588 N N . LEU A 1 201 ? 4.934 4.915 -28.358 1.00 97.56 201 LEU A N 1
ATOM 1589 C CA . LEU A 1 201 ? 3.604 4.319 -28.448 1.00 97.56 201 LEU A CA 1
ATOM 1590 C C . LEU A 1 201 ? 3.201 3.655 -27.124 1.00 97.56 201 LEU A C 1
ATOM 1592 O O . LEU A 1 201 ? 2.122 3.939 -26.608 1.00 97.56 201 LEU A O 1
ATOM 1596 N N . GLY A 1 202 ? 4.095 2.864 -26.521 1.00 96.38 202 GLY A N 1
ATOM 1597 C CA . GLY A 1 202 ? 3.850 2.262 -25.204 1.00 96.38 202 GLY A CA 1
ATOM 1598 C C . GLY A 1 202 ? 3.643 3.304 -24.098 1.00 96.38 202 GLY A C 1
ATOM 1599 O O . GLY A 1 202 ? 2.742 3.164 -23.274 1.00 96.38 202 GLY A O 1
ATOM 1600 N N . LEU A 1 203 ? 4.412 4.400 -24.114 1.00 96.06 203 LEU A N 1
ATOM 1601 C CA . LEU A 1 203 ? 4.225 5.517 -23.183 1.00 96.06 203 LEU A CA 1
ATOM 1602 C C . LEU A 1 203 ? 2.836 6.153 -23.332 1.00 96.06 203 LEU A C 1
ATOM 1604 O O . LEU A 1 203 ? 2.192 6.470 -22.335 1.00 96.06 203 LEU A O 1
ATOM 1608 N N . GLN A 1 204 ? 2.361 6.336 -24.565 1.00 97.62 204 GLN A N 1
ATOM 160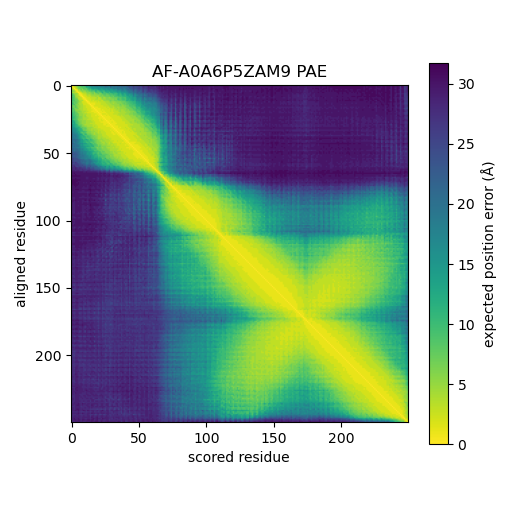9 C CA . GLN A 1 204 ? 1.042 6.910 -24.821 1.00 97.62 204 GLN A CA 1
ATOM 1610 C C . GLN A 1 204 ? -0.092 5.989 -24.344 1.00 97.62 204 GLN A C 1
ATOM 1612 O O . GLN A 1 204 ? -1.101 6.475 -23.831 1.00 97.62 204 GLN A O 1
ATOM 1617 N N . GLU A 1 205 ? 0.051 4.675 -24.518 1.00 96.81 205 GLU A N 1
ATOM 1618 C CA . GLU A 1 205 ? -0.906 3.683 -24.016 1.00 96.81 205 GLU A CA 1
ATOM 1619 C C . GLU A 1 205 ? -0.974 3.697 -22.485 1.00 96.81 205 GLU A C 1
ATOM 1621 O O . GLU A 1 205 ? -2.064 3.835 -21.925 1.00 96.81 205 GLU A O 1
ATOM 1626 N N . GLU A 1 206 ? 0.175 3.664 -21.810 1.00 95.25 206 GLU A N 1
ATOM 1627 C CA . GLU A 1 206 ? 0.242 3.708 -20.346 1.00 95.25 206 GLU A CA 1
ATOM 1628 C C . GLU A 1 206 ? -0.303 5.033 -19.789 1.00 95.25 206 GLU A C 1
ATOM 1630 O O . GLU A 1 206 ? -1.029 5.055 -18.794 1.00 95.25 206 GLU A O 1
ATOM 1635 N N . GLN A 1 207 ? -0.031 6.153 -20.467 1.00 97.38 207 GLN A N 1
ATOM 1636 C CA . GLN A 1 207 ? -0.568 7.460 -20.091 1.00 97.38 207 GLN A CA 1
ATOM 1637 C C . GLN A 1 207 ? -2.102 7.472 -20.130 1.00 97.38 207 GLN A C 1
ATOM 1639 O O . GLN A 1 207 ? -2.735 7.945 -19.186 1.00 97.38 207 GLN A O 1
ATOM 1644 N N . LYS A 1 208 ? -2.715 6.893 -21.172 1.00 97.25 208 LYS A N 1
ATOM 1645 C CA . LYS A 1 208 ? -4.179 6.769 -21.266 1.00 97.25 208 LYS A CA 1
ATOM 1646 C C . LYS A 1 208 ? -4.753 5.927 -20.128 1.00 97.25 208 LYS A C 1
ATOM 1648 O O . LYS A 1 208 ? -5.787 6.287 -19.569 1.00 97.25 208 LYS A O 1
ATOM 1653 N N . VAL A 1 209 ? -4.091 4.823 -19.774 1.00 97.25 209 VAL A N 1
ATOM 1654 C CA . VAL A 1 209 ? -4.500 3.972 -18.644 1.00 97.25 209 VAL A CA 1
ATOM 1655 C C . VAL A 1 209 ? -4.406 4.743 -17.325 1.00 97.25 209 VAL A C 1
ATOM 1657 O O . VAL A 1 209 ? -5.348 4.720 -16.531 1.00 97.25 209 VAL A O 1
ATOM 1660 N N . SER A 1 210 ? -3.307 5.467 -17.112 1.00 95.75 210 SER A N 1
ATOM 1661 C CA . SER A 1 210 ? -3.086 6.309 -15.932 1.00 95.75 210 SER A CA 1
ATOM 1662 C C . SER A 1 210 ? -4.158 7.388 -15.787 1.00 95.75 210 SER A C 1
ATOM 1664 O O . SER A 1 210 ? -4.732 7.548 -14.709 1.00 95.75 210 SER A O 1
ATOM 1666 N N . ASP A 1 211 ? -4.481 8.095 -16.869 1.00 97.38 211 ASP A N 1
ATOM 1667 C CA . ASP A 1 211 ? -5.484 9.159 -16.848 1.00 97.38 211 ASP A CA 1
ATOM 1668 C C . ASP A 1 211 ? -6.895 8.598 -16.613 1.00 97.38 211 ASP A C 1
ATOM 1670 O O . ASP A 1 211 ? -7.608 9.085 -15.735 1.00 97.38 211 ASP A O 1
ATOM 1674 N N . ALA A 1 212 ? -7.249 7.477 -17.252 1.00 97.69 212 ALA A N 1
ATOM 1675 C CA . ALA A 1 212 ? -8.511 6.786 -16.981 1.00 97.69 212 ALA A CA 1
ATOM 1676 C C . ALA A 1 212 ? -8.633 6.323 -15.515 1.00 97.69 212 ALA A C 1
ATOM 1678 O O . ALA A 1 212 ? -9.720 6.354 -14.929 1.00 97.69 212 ALA A O 1
ATOM 1679 N N . LEU A 1 213 ? -7.529 5.889 -14.898 1.00 97.38 213 LEU A N 1
ATOM 1680 C CA . LEU A 1 213 ? -7.515 5.498 -13.490 1.00 97.38 213 LEU A CA 1
ATOM 1681 C C . LEU A 1 213 ? -7.664 6.710 -12.559 1.00 97.38 213 LEU A C 1
ATOM 1683 O O . LEU A 1 213 ? -8.400 6.622 -11.573 1.00 97.38 213 LEU A O 1
ATOM 1687 N N . LYS A 1 214 ? -7.019 7.841 -12.873 1.00 97.12 214 LYS A N 1
ATOM 1688 C CA . LYS A 1 214 ? -7.193 9.099 -12.126 1.00 97.12 214 LYS A CA 1
ATOM 1689 C C . LYS A 1 214 ? -8.644 9.565 -12.163 1.00 97.12 214 LYS A C 1
ATOM 1691 O O . LYS A 1 214 ? -9.173 9.916 -11.113 1.00 97.12 214 LYS A O 1
ATOM 1696 N N . ASP A 1 215 ? -9.297 9.500 -13.319 1.00 97.88 215 ASP A N 1
ATOM 1697 C CA . ASP A 1 215 ? -10.702 9.896 -13.468 1.00 97.88 215 ASP A CA 1
ATOM 1698 C C . ASP A 1 215 ? -11.644 9.000 -12.652 1.00 97.88 215 ASP A C 1
ATOM 1700 O O . ASP A 1 215 ? -12.556 9.475 -11.973 1.00 97.88 215 ASP A O 1
ATOM 1704 N N . ARG A 1 216 ? -11.397 7.685 -12.639 1.00 97.69 216 ARG A N 1
ATOM 1705 C CA . ARG A 1 216 ? -12.150 6.759 -11.776 1.00 97.69 216 ARG A CA 1
ATOM 1706 C C . ARG A 1 216 ? -11.938 7.057 -10.295 1.00 97.69 216 ARG A C 1
ATOM 1708 O O . ARG A 1 216 ? -12.893 7.018 -9.521 1.00 97.69 216 ARG A O 1
ATOM 1715 N N . TYR A 1 217 ? -10.703 7.353 -9.896 1.00 96.56 217 TYR A N 1
ATOM 1716 C CA . TYR A 1 217 ? -10.382 7.705 -8.517 1.00 96.56 217 TYR A CA 1
ATOM 1717 C C . TYR A 1 217 ? -11.076 9.004 -8.088 1.00 96.56 217 TYR A C 1
ATOM 1719 O O . TYR A 1 217 ? -11.705 9.038 -7.031 1.00 96.56 217 TYR A O 1
ATOM 1727 N N . THR A 1 218 ? -11.024 10.059 -8.905 1.00 97.56 218 THR A N 1
ATOM 1728 C CA . THR A 1 218 ? -11.695 11.328 -8.590 1.00 97.56 218 THR A CA 1
ATOM 1729 C C . THR A 1 218 ? -13.210 11.150 -8.499 1.00 97.56 218 THR A C 1
ATOM 1731 O O . THR A 1 218 ? -13.814 11.660 -7.554 1.00 97.56 218 THR A O 1
ATOM 1734 N N . ALA A 1 219 ? -13.819 10.361 -9.390 1.00 97.56 219 ALA A N 1
ATOM 1735 C CA . ALA A 1 219 ? -15.237 10.009 -9.318 1.00 97.56 219 ALA A CA 1
ATOM 1736 C C . ALA A 1 219 ? -15.599 9.278 -8.014 1.00 97.56 219 ALA A C 1
ATOM 1738 O O . ALA A 1 219 ? -16.548 9.668 -7.331 1.00 97.56 219 ALA A O 1
ATOM 1739 N N . ALA A 1 220 ? -14.814 8.272 -7.619 1.00 97.62 220 ALA A N 1
ATOM 1740 C CA . ALA A 1 220 ? -15.033 7.539 -6.372 1.00 97.62 220 ALA A CA 1
ATOM 1741 C C . ALA A 1 220 ? -14.891 8.437 -5.129 1.00 97.62 220 ALA A C 1
ATOM 1743 O O . ALA A 1 220 ? -15.698 8.346 -4.206 1.00 97.62 220 ALA A O 1
ATOM 1744 N N . VAL A 1 221 ? -13.912 9.349 -5.115 1.00 97.00 221 VAL A N 1
ATOM 1745 C CA . VAL A 1 221 ? -13.733 10.325 -4.025 1.00 97.00 221 VAL A CA 1
ATOM 1746 C C . VAL A 1 221 ? -14.919 11.288 -3.938 1.00 97.00 221 VAL A C 1
ATOM 1748 O O . VAL A 1 221 ? -15.367 11.616 -2.837 1.00 97.00 221 VAL A O 1
ATOM 1751 N N . MET A 1 222 ? -15.451 11.749 -5.073 1.00 97.06 222 MET A N 1
ATOM 1752 C CA . MET A 1 222 ? -16.650 12.593 -5.089 1.00 97.06 222 MET A CA 1
ATOM 1753 C C . MET A 1 222 ? -17.869 11.849 -4.534 1.00 97.06 222 MET A C 1
ATOM 1755 O O . MET A 1 222 ? -18.594 12.405 -3.709 1.00 97.06 222 MET A O 1
ATOM 1759 N N . GLU A 1 223 ? -18.058 10.585 -4.915 1.00 96.88 223 GLU A N 1
ATOM 1760 C CA . GLU A 1 223 ? -19.153 9.759 -4.400 1.00 96.88 223 GLU A CA 1
ATOM 1761 C C . GLU A 1 223 ? -19.005 9.479 -2.899 1.00 96.88 223 GLU A C 1
ATOM 1763 O O . GLU A 1 223 ? -19.967 9.616 -2.145 1.00 96.88 223 GLU A O 1
ATOM 1768 N N . GLN A 1 224 ? -17.791 9.191 -2.422 1.00 96.31 224 GLN A N 1
ATOM 1769 C CA . GLN A 1 224 ? -17.513 9.047 -0.991 1.00 96.31 224 GLN A CA 1
ATOM 1770 C C . GLN A 1 224 ? -17.900 10.315 -0.215 1.00 96.31 224 GLN A C 1
ATOM 1772 O O . GLN A 1 224 ? -18.552 10.230 0.829 1.00 96.31 224 GLN A O 1
ATOM 1777 N N . ARG A 1 225 ? -17.529 11.498 -0.726 1.00 96.75 225 ARG A N 1
ATOM 1778 C CA . ARG A 1 225 ? -17.902 12.786 -0.118 1.00 96.75 225 ARG A CA 1
ATOM 1779 C C . ARG A 1 225 ? -19.418 12.967 -0.088 1.00 96.75 225 ARG A C 1
ATOM 1781 O O . ARG A 1 225 ? -19.949 13.375 0.941 1.00 96.75 225 ARG A O 1
ATOM 1788 N N . ARG A 1 226 ? -20.113 12.613 -1.173 1.00 97.25 226 ARG A N 1
ATOM 1789 C CA . ARG A 1 226 ? -21.580 12.656 -1.256 1.00 97.25 226 ARG A CA 1
ATOM 1790 C C . ARG A 1 226 ? -22.227 11.756 -0.200 1.00 97.25 226 ARG A C 1
ATOM 1792 O O . ARG A 1 226 ? -23.099 12.218 0.534 1.00 97.25 226 ARG A O 1
ATOM 1799 N N . CYS A 1 227 ? -21.775 10.507 -0.084 1.00 97.06 227 CYS A N 1
ATOM 1800 C CA . CYS A 1 227 ? -22.252 9.557 0.922 1.00 97.06 227 CYS A CA 1
ATOM 1801 C C . CYS A 1 227 ? -22.025 10.073 2.348 1.00 97.06 227 CYS A C 1
ATOM 1803 O O . CYS A 1 227 ? -22.935 10.006 3.171 1.00 97.06 227 CYS A O 1
ATOM 1805 N N . TYR A 1 228 ? -20.851 10.642 2.633 1.00 96.56 228 TYR A N 1
ATOM 1806 C CA . TYR A 1 228 ? -20.557 11.236 3.938 1.00 96.56 228 TYR A CA 1
ATOM 1807 C C . TYR A 1 228 ? -21.496 12.405 4.268 1.00 96.56 228 TYR A C 1
ATOM 1809 O O . TYR A 1 228 ? -22.055 12.461 5.364 1.00 96.56 228 TYR A O 1
ATOM 1817 N N . SER A 1 229 ? -21.724 13.316 3.317 1.00 97.44 229 SER A N 1
ATOM 1818 C CA . SER A 1 229 ? -22.672 14.421 3.492 1.00 97.44 229 SER A CA 1
ATOM 1819 C C . SER A 1 229 ? -24.095 13.925 3.764 1.00 97.44 229 SER A C 1
ATOM 1821 O O . SER A 1 229 ? -24.761 14.457 4.651 1.00 97.44 229 SER A O 1
ATOM 1823 N N . LEU A 1 230 ? -24.548 12.891 3.047 1.00 97.44 230 LEU A N 1
ATOM 1824 C CA . LEU A 1 230 ? -25.872 12.300 3.250 1.00 97.44 230 LEU A CA 1
ATOM 1825 C C . LEU A 1 230 ? -25.998 11.632 4.625 1.00 97.44 230 LEU A C 1
ATOM 1827 O O . LEU A 1 230 ? -27.003 11.820 5.305 1.00 97.44 230 LEU A O 1
ATOM 1831 N N 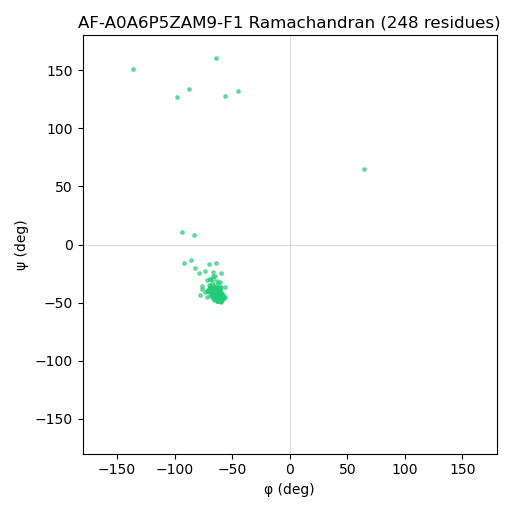. LEU A 1 231 ? -24.971 10.894 5.054 1.00 97.62 231 LEU A N 1
ATOM 1832 C CA . LEU A 1 231 ? -24.932 10.259 6.371 1.00 97.62 231 LEU A CA 1
ATOM 1833 C C . LEU A 1 231 ? -24.999 11.302 7.494 1.00 97.62 231 LEU A C 1
ATOM 1835 O O . LEU A 1 231 ? -25.740 11.125 8.458 1.00 97.62 231 LEU A O 1
ATOM 1839 N N . LYS A 1 232 ? -24.277 12.417 7.343 1.00 97.12 232 LYS A N 1
ATOM 1840 C CA . LYS A 1 232 ? -24.316 13.525 8.299 1.00 97.12 232 LYS A CA 1
ATOM 1841 C C . LYS A 1 232 ? -25.710 14.156 8.381 1.00 97.12 232 LYS A C 1
ATOM 1843 O O . LYS A 1 232 ? -26.229 14.324 9.480 1.00 97.12 232 LYS A O 1
ATOM 1848 N N . ALA A 1 233 ? -26.339 14.434 7.239 1.00 97.06 233 ALA A N 1
ATOM 1849 C CA . ALA A 1 233 ? -27.706 14.954 7.204 1.00 97.06 233 ALA A CA 1
ATOM 1850 C C . ALA A 1 233 ? -28.706 13.977 7.851 1.00 97.06 233 ALA A C 1
ATOM 1852 O O . ALA A 1 233 ? -29.549 14.379 8.649 1.00 97.06 233 ALA A O 1
ATOM 1853 N N . PHE A 1 234 ? -28.573 12.677 7.574 1.00 97.19 234 PHE A N 1
ATOM 1854 C CA . PHE A 1 234 ? -29.391 11.642 8.207 1.00 97.19 234 PHE A CA 1
ATOM 1855 C C . PHE A 1 234 ? -29.216 11.611 9.733 1.00 97.19 234 PHE A C 1
ATOM 1857 O O . PHE A 1 234 ? -30.198 11.508 10.467 1.00 97.19 234 PHE A O 1
ATOM 1864 N N . GLN A 1 235 ? -27.981 11.738 10.221 1.00 97.31 235 GLN A N 1
ATOM 1865 C CA . GLN A 1 235 ? -27.686 11.782 11.651 1.00 97.31 235 GLN A CA 1
ATOM 1866 C C . GLN A 1 235 ? -28.312 13.013 12.329 1.00 97.31 235 GLN A C 1
ATOM 1868 O O . GLN A 1 235 ? -28.855 12.900 13.430 1.00 97.31 235 GLN A O 1
ATOM 1873 N N . GLU A 1 236 ? -28.292 14.169 11.663 1.00 96.94 236 GLU A N 1
ATOM 1874 C CA . GLU A 1 236 ? -28.951 15.394 12.131 1.00 96.94 236 GLU A CA 1
ATOM 1875 C C . GLU A 1 236 ? -30.481 15.230 12.212 1.00 96.94 236 GLU A C 1
ATOM 1877 O O . GLU A 1 236 ? -31.086 15.603 13.223 1.00 96.94 236 GLU A O 1
ATOM 1882 N N . GLU A 1 237 ? -31.112 14.610 11.208 1.00 96.44 237 GLU A N 1
ATOM 1883 C CA . GLU A 1 237 ? -32.550 14.302 11.239 1.00 96.44 237 GLU A CA 1
ATOM 1884 C C . GLU A 1 237 ? -32.912 13.285 12.328 1.00 96.44 237 GLU A C 1
ATOM 1886 O O . GLU A 1 237 ? -33.923 13.454 13.012 1.00 96.44 237 GLU A O 1
ATOM 1891 N N . CYS A 1 238 ? -32.082 12.261 12.555 1.00 96.00 238 CYS A N 1
ATOM 1892 C CA . CYS A 1 238 ? -32.281 11.311 13.655 1.00 96.00 238 CYS A CA 1
ATOM 1893 C C . CYS A 1 238 ? -32.241 12.021 15.013 1.00 96.00 238 CYS A C 1
ATOM 1895 O O . CYS A 1 238 ? -33.150 11.853 15.826 1.00 96.00 238 CYS A O 1
ATOM 1897 N N . ALA A 1 239 ? -31.245 12.885 15.232 1.00 95.88 239 ALA A N 1
ATOM 1898 C CA . ALA A 1 239 ? -31.138 13.677 16.454 1.00 95.88 239 ALA A CA 1
ATOM 1899 C C . ALA A 1 239 ? -32.345 14.615 16.645 1.00 95.88 239 ALA A C 1
ATOM 1901 O O . ALA A 1 239 ? -32.827 14.801 17.769 1.00 95.88 239 ALA A O 1
ATOM 1902 N N . ARG A 1 240 ? -32.872 15.192 15.555 1.00 96.12 240 ARG A N 1
ATOM 1903 C CA . ARG A 1 240 ? -34.107 15.987 15.588 1.00 96.12 240 ARG A CA 1
ATOM 1904 C C . ARG A 1 240 ? -35.321 15.125 15.946 1.00 96.12 240 ARG A C 1
ATOM 1906 O O . ARG A 1 240 ? -36.104 15.534 16.802 1.00 96.12 240 ARG A O 1
ATOM 1913 N N . ASN A 1 241 ? -35.469 13.944 15.344 1.00 95.19 241 ASN A N 1
ATOM 1914 C CA . ASN A 1 241 ? -36.572 13.018 15.619 1.00 95.19 241 ASN A CA 1
ATOM 1915 C C . ASN A 1 241 ? -36.580 12.572 17.085 1.00 95.19 241 ASN A C 1
ATOM 1917 O O . ASN A 1 241 ? -37.614 12.644 17.744 1.00 95.19 241 ASN A O 1
ATOM 1921 N N . GLU A 1 242 ? -35.421 12.191 17.626 1.00 95.31 242 GLU A N 1
ATOM 1922 C CA . GLU A 1 242 ? -35.291 11.832 19.039 1.00 95.31 242 GLU A CA 1
ATOM 1923 C C . GLU A 1 242 ? -35.698 12.978 19.965 1.00 95.31 242 GLU A C 1
ATOM 1925 O O . GLU A 1 242 ? -36.402 12.757 20.952 1.00 95.31 242 GLU A O 1
ATOM 1930 N N . ARG A 1 243 ? -35.294 14.213 19.642 1.00 94.31 243 ARG A N 1
ATOM 1931 C CA . ARG A 1 243 ? -35.683 15.398 20.414 1.00 94.31 243 ARG A CA 1
ATOM 1932 C C . ARG A 1 243 ? -37.199 15.597 20.410 1.00 94.31 243 ARG A C 1
ATOM 1934 O O . ARG A 1 243 ? -37.767 15.835 21.471 1.00 94.31 243 ARG A O 1
ATOM 1941 N N . LEU A 1 244 ? -37.844 15.463 19.251 1.00 94.00 244 LEU A N 1
ATOM 1942 C CA . LEU A 1 244 ? -39.300 15.572 19.123 1.00 94.00 244 LEU A CA 1
ATOM 1943 C C . LEU A 1 244 ? -40.022 14.457 19.889 1.00 94.00 244 LEU A C 1
ATOM 1945 O O . LEU A 1 244 ? -40.952 14.737 20.640 1.00 94.00 244 LEU A O 1
ATOM 1949 N N . ARG A 1 245 ? -39.561 13.202 19.784 1.00 92.56 245 ARG A N 1
ATOM 1950 C CA . ARG A 1 245 ? -40.131 12.080 20.549 1.00 92.56 245 ARG A CA 1
ATOM 1951 C C . ARG A 1 245 ? -40.103 12.347 22.049 1.00 92.56 245 ARG A C 1
ATOM 1953 O O . ARG A 1 245 ? -41.130 12.181 22.692 1.00 92.56 245 ARG A O 1
ATOM 1960 N N . ARG A 1 246 ? -38.976 12.839 22.580 1.00 93.00 246 ARG A N 1
ATOM 1961 C CA . ARG A 1 246 ? -38.849 13.205 24.004 1.00 93.00 246 ARG A CA 1
ATOM 1962 C C . ARG A 1 246 ? -39.827 14.304 24.431 1.00 93.00 246 ARG A C 1
ATOM 1964 O O . ARG A 1 246 ? -40.258 14.299 25.574 1.00 93.00 246 ARG A O 1
ATOM 1971 N N . GLN A 1 247 ? -40.174 15.227 23.531 1.00 89.81 247 GLN A N 1
ATOM 1972 C CA . GLN A 1 247 ? -41.149 16.295 23.789 1.00 89.81 247 GLN A CA 1
ATOM 1973 C C . GLN A 1 247 ? -42.604 15.824 23.703 1.00 89.81 247 GLN A C 1
ATOM 1975 O O . GLN A 1 247 ? -43.468 16.456 24.292 1.00 89.81 247 GLN A O 1
ATOM 1980 N N . THR A 1 248 ? -42.881 14.748 22.960 1.00 81.06 248 THR A N 1
ATOM 1981 C CA . THR A 1 248 ? -44.246 14.218 22.785 1.00 81.06 248 THR A CA 1
ATOM 1982 C C . THR A 1 248 ? -44.588 13.141 23.822 1.00 81.06 248 THR A C 1
ATOM 1984 O O . THR A 1 248 ? -45.749 12.787 23.987 1.00 81.06 248 THR A O 1
ATOM 1987 N N . SER A 1 249 ? -43.576 12.586 24.497 1.00 67.12 249 SER A N 1
ATOM 1988 C CA . SER A 1 249 ? -43.709 11.596 25.573 1.00 67.12 249 SER A CA 1
ATOM 1989 C C . SER A 1 249 ? -43.742 12.207 26.984 1.00 67.12 249 SER A C 1
ATOM 1991 O O . SER A 1 249 ? -43.593 11.467 27.955 1.00 67.12 249 SER A O 1
ATOM 1993 N N . ALA A 1 250 ? -43.869 13.532 27.093 1.00 47.50 250 ALA A N 1
ATOM 1994 C CA . ALA A 1 250 ? -44.037 14.296 28.331 1.00 47.50 250 ALA A CA 1
ATOM 1995 C C . ALA A 1 250 ? -45.405 14.987 28.308 1.00 47.50 250 ALA A C 1
ATOM 1997 O O . ALA A 1 250 ? -46.020 15.087 29.391 1.00 47.50 250 ALA A O 1
#

Radius of gyration: 52.65 Å; Cα contacts (8 Å, |Δi|>4): 12; chains: 1; bounding box: 121×41×144 Å

InterPro domains:
  IPR019159 CCDC93, coiled-coil domain [PF09762] (22-246)
  IPR039116 Coiled-coil domain-containing protein 93 [PTHR16441] (16-249)

Foldseek 3Di:
DPPVVVVVVVVVVVVVVVVVVVVVVVVVVVVVVVVVVVVVVVVVVVVVVVVVVVVVVVVVVVVVDDDPVVVVVVVVVVVVVVVVVVVVVVVVVVVVVVVVVVVVVVVVVDDDPVRVVVVVVVVVVVVVVVVVVVVVVVVVVVVVVVVVVVVVVVVVVVVVVVVCVVLVVVLVVDPNSVVVSVVVVVVVVVVVVVVVVVVVVVVVVVVVVVVVVVVVVVVVVVVVVVVVVVVVVVVVVVVVVVVVVVVVVD

Sequence (250 aa):
MQKGSDDQELNSLRASIEILKSILDQQNQRKTMERQESEIQSDFDAKRSSLEAKVSDLEENLANGSDSETLSHGLDDSINESLEKLNSAKKELAARLRAIVSVKRQLDDVPSQSELIQYEHRFSELNAHIQEKLQQTRKFYATYNALLEIKELMLKETSLLNSITSQFQDAIASTAGRMKLLESMEGIVKGSQQKLEKVQLGLQEEQKVSDALKDRYTAAVMEQRRCYSLLKAFQEECARNERLRRQTSA